Protein AF-A0A162HSP7-F1 (afdb_monomer)

Secondary structure (DSSP, 8-state):
--------------------------------------TTHHHHHHHHHHHHHHHHHHHHHHSSSSSSS--------PPPP-----------------------TTHHHHHHHHHHHHHHHHHHHHHHHHHHS-------SSSHHHHHHHHHHHHHHHHHHHHHHHHHHHHTT----HHHHHTB-TTT--B--BTTTEEEEEEE-SGGG--GGGEEEEEEETTT--EEEEESS-PPPPPHHHHHHHHHHHHHHHHHHGGGS---

Mean predicted aligned error: 20.14 Å

Organism: Metarhizium rileyi (strain RCEF 4871) (NCBI:txid1649241)

pLDDT: mean 71.44, std 21.67, range [34.31, 98.25]

Foldseek 3Di:
DDDDDDDDDDDDDDDDDDDDDDDDDDDDDDDDDDDDDDPPPVVVVVVVVVVVVVVVVVVVVVVVVPPPPDDDDDDDDDDDDDDDDDDDDDDDPDPPPPPPPPPPPPPVLVVLLVVLLVLLVVLLVVLVCLVPPDPPDPDDDPVVVVSVVVSVVSQVSSQVSQVVSVVSCVVVVNDDDPVVVVQADPPSRGGQDDPRQKDWDWDQPPDVSPDVQRTWIWIAGPVPRDIDIDRDNNDPDDDPVVVVVVVVVVVVVVVVVVPPPPDD

Solvent-accessible surface area (backbone atoms only — not comparable to full-atom values): 17277 Å² total; per-residue (Å²): 134,90,77,91,84,83,85,91,82,81,87,84,83,82,79,89,84,80,88,88,87,82,90,82,79,86,84,83,80,94,81,84,80,89,78,90,82,71,83,70,59,60,60,56,53,52,53,53,54,52,57,51,53,59,60,55,56,60,56,56,64,68,63,66,76,72,75,84,80,87,90,80,86,88,79,84,82,89,84,80,91,79,90,83,83,88,88,85,90,83,92,72,94,66,84,73,75,72,74,68,74,82,71,65,83,63,54,70,58,52,51,50,36,51,50,26,49,51,51,20,50,51,33,46,51,54,38,49,52,69,69,70,56,79,88,86,69,99,71,76,91,67,59,64,64,54,52,53,51,50,39,52,48,33,49,52,52,20,21,48,30,36,47,49,27,50,51,53,30,58,76,68,69,53,83,75,53,69,71,62,53,70,37,39,44,91,84,75,31,38,65,49,41,77,83,74,41,18,49,76,46,79,45,50,89,45,85,86,53,74,50,73,57,52,31,26,38,35,40,32,31,74,85,77,69,53,72,45,77,41,72,70,60,48,78,77,80,68,57,70,76,61,50,52,53,54,52,53,52,56,51,52,54,60,57,55,63,68,70,75,74,84,85,131

Nearest PDB structures (foldseek):
  6k0b-assembly1_G  TM=7.281E-01  e=3.732E-06  Methanocaldococcus jannaschii DSM 2661
  1x0t-assembly1_A  TM=6.580E-01  e=6.905E-06  Pyrococcus horikoshii OT3
  2zae-assembly2_D  TM=6.546E-01  e=5.742E-06  Pyrococcus horikoshii
  7udc-assembly1_B  TM=3.780E-01  e=1.724E+00  Rattus norvegicus
  8xqx-assembly1_P  TM=2.757E-01  e=8.762E-01  Chlamydomonas reinhardtii

Radius of gyration: 35.12 Å; Cα contacts (8 Å, |Δi|>4): 153; chains: 1; bounding box: 103×98×67 Å

Structure (mmCIF, N/CA/C/O backbone):
data_AF-A0A162HSP7-F1
#
_entry.id   AF-A0A162HSP7-F1
#
loop_
_atom_site.group_PDB
_atom_site.id
_atom_site.type_symbol
_atom_site.label_atom_id
_atom_site.label_alt_id
_atom_site.label_comp_id
_atom_site.label_asym_id
_atom_site.label_entity_id
_atom_site.label_seq_id
_atom_site.pdbx_PDB_ins_code
_atom_site.Cartn_x
_atom_site.Cartn_y
_atom_site.Cartn_z
_atom_site.occupancy
_atom_site.B_iso_or_equiv
_atom_site.auth_seq_id
_atom_site.auth_comp_id
_atom_site.auth_asym_id
_atom_site.auth_atom_id
_atom_site.pdbx_PDB_model_num
ATOM 1 N N . MET A 1 1 ? -20.911 -57.451 -24.557 1.00 41.03 1 MET A N 1
ATOM 2 C CA . MET A 1 1 ? -21.369 -57.830 -23.205 1.00 41.03 1 MET A CA 1
ATOM 3 C C . MET A 1 1 ? -21.728 -56.559 -22.451 1.00 41.03 1 MET A C 1
ATOM 5 O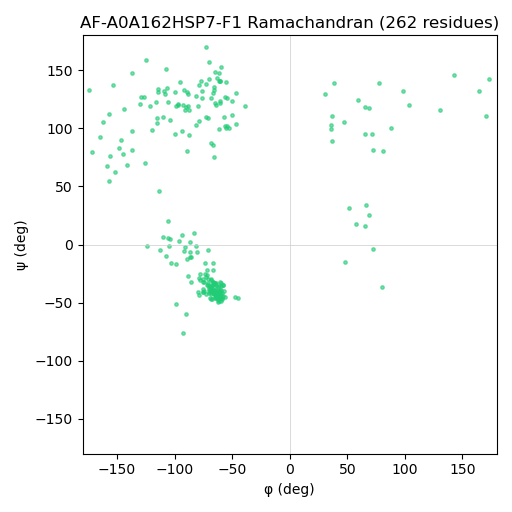 O . MET A 1 1 ? -20.839 -55.753 -22.248 1.00 41.03 1 MET A O 1
ATOM 9 N N . SER A 1 2 ? -23.030 -56.396 -22.177 1.00 39.03 2 SER A N 1
ATOM 10 C CA . SER A 1 2 ? -23.741 -55.526 -21.212 1.00 39.03 2 SER A CA 1
ATOM 11 C C . SER A 1 2 ? -23.280 -54.084 -20.929 1.00 39.03 2 SER A C 1
ATOM 13 O O . SER A 1 2 ? -22.115 -53.860 -20.665 1.00 39.03 2 SER A O 1
ATOM 15 N N . LYS A 1 3 ? -24.117 -53.047 -20.782 1.00 40.28 3 LYS A N 1
ATOM 16 C CA . LYS A 1 3 ? -25.569 -52.779 -20.888 1.00 40.28 3 LYS A CA 1
ATOM 17 C C . LYS A 1 3 ? -25.712 -51.241 -20.702 1.00 40.28 3 LYS A C 1
ATOM 19 O O . LYS A 1 3 ? -25.095 -50.689 -19.805 1.00 40.28 3 LYS A O 1
ATOM 24 N N . GLN A 1 4 ? -26.484 -50.577 -21.568 1.00 47.34 4 GLN A N 1
ATOM 25 C CA . GLN A 1 4 ? -27.581 -49.625 -21.265 1.00 47.34 4 GLN A CA 1
ATOM 26 C C . GLN A 1 4 ? -27.553 -48.756 -19.980 1.00 47.34 4 GLN A C 1
ATOM 28 O O . GLN A 1 4 ? -27.547 -49.305 -18.888 1.00 47.34 4 GLN A O 1
ATOM 33 N N . CYS A 1 5 ? -27.757 -47.431 -20.123 1.00 46.25 5 CYS A N 1
ATOM 34 C CA . CYS A 1 5 ? -28.888 -46.632 -19.566 1.00 46.25 5 CYS A CA 1
ATOM 35 C C . CYS A 1 5 ? -28.606 -45.121 -19.754 1.00 46.25 5 CYS A C 1
ATOM 37 O O . CYS A 1 5 ? -27.587 -44.626 -19.298 1.00 46.25 5 CYS A O 1
ATOM 39 N N . ARG A 1 6 ? -29.321 -44.386 -20.620 1.00 44.75 6 ARG A N 1
ATOM 40 C CA . ARG A 1 6 ? -30.642 -43.738 -20.428 1.00 44.75 6 ARG A CA 1
ATOM 41 C C . ARG A 1 6 ? -30.670 -42.609 -19.380 1.00 44.75 6 ARG A C 1
ATOM 43 O O . ARG A 1 6 ? -30.564 -42.870 -18.198 1.00 44.75 6 ARG A O 1
ATOM 50 N N . GLN A 1 7 ? -31.008 -41.416 -19.893 1.00 42.16 7 GLN A N 1
ATOM 51 C CA . GLN A 1 7 ? -32.047 -40.490 -19.396 1.00 42.16 7 GLN A CA 1
ATOM 52 C C . GLN A 1 7 ? -31.796 -39.784 -18.041 1.00 42.16 7 GLN A C 1
ATOM 54 O O . GLN A 1 7 ? -31.587 -40.413 -17.025 1.00 42.16 7 GLN A O 1
ATOM 59 N N . ARG A 1 8 ? -31.709 -38.446 -18.003 1.00 42.56 8 ARG A N 1
ATOM 60 C CA . ARG A 1 8 ? -32.817 -37.458 -18.032 1.00 42.56 8 ARG A CA 1
ATOM 61 C C . ARG A 1 8 ? -33.344 -37.162 -16.621 1.00 42.56 8 ARG A C 1
ATOM 63 O O . ARG A 1 8 ? -34.226 -37.853 -16.139 1.00 42.56 8 ARG A O 1
ATOM 70 N N . GLU A 1 9 ? -32.910 -36.041 -16.058 1.00 46.31 9 GLU A N 1
ATOM 71 C CA . GLU A 1 9 ? -33.506 -35.427 -14.863 1.00 46.31 9 GLU A CA 1
ATOM 72 C C . GLU A 1 9 ? -33.317 -33.905 -15.021 1.00 46.31 9 GLU A C 1
ATOM 74 O O . GLU A 1 9 ? -32.222 -33.384 -14.866 1.00 46.31 9 GLU A O 1
ATOM 79 N N . ARG A 1 10 ? -34.181 -33.177 -15.745 1.00 42.59 10 ARG A N 1
ATOM 80 C CA . ARG A 1 10 ? -35.496 -32.635 -15.347 1.00 42.59 10 ARG A CA 1
ATOM 81 C C . ARG A 1 10 ? -35.572 -32.165 -13.887 1.00 42.59 10 ARG A C 1
ATOM 83 O O . ARG A 1 10 ? -35.856 -32.944 -12.996 1.00 42.59 10 ARG A O 1
ATOM 90 N N . LEU A 1 11 ? -35.439 -30.843 -13.744 1.00 47.53 11 LEU A N 1
ATOM 91 C CA . LEU A 1 11 ? -36.326 -29.948 -12.987 1.00 47.53 11 LEU A CA 1
ATOM 92 C C . LEU A 1 11 ? -36.735 -30.394 -11.573 1.00 47.53 11 LEU A C 1
ATOM 94 O O . LEU A 1 11 ? -37.707 -31.126 -11.412 1.00 47.53 11 LEU A O 1
ATOM 98 N N . ARG A 1 12 ? -36.145 -29.753 -10.558 1.00 42.47 12 ARG A N 1
ATOM 99 C CA . ARG A 1 12 ? -36.858 -29.391 -9.323 1.00 42.47 12 ARG A CA 1
ATOM 100 C C . ARG A 1 12 ? -36.486 -27.970 -8.894 1.00 42.47 12 ARG A C 1
ATOM 102 O O . ARG A 1 12 ? -35.457 -27.740 -8.273 1.00 42.47 12 ARG A O 1
ATOM 109 N N . LYS A 1 13 ? -37.352 -27.021 -9.260 1.00 48.75 13 LYS A N 1
ATOM 110 C CA . LYS A 1 13 ? -37.614 -25.815 -8.465 1.00 48.75 13 LYS A CA 1
ATOM 111 C C . LYS A 1 13 ? -38.557 -26.221 -7.322 1.00 48.75 13 LYS A C 1
ATOM 113 O O . LYS A 1 13 ? -39.530 -26.913 -7.618 1.00 48.75 13 LYS A O 1
ATOM 118 N N . PRO A 1 14 ? -38.351 -25.758 -6.085 1.00 48.44 14 PRO A N 1
ATOM 119 C CA . PRO A 1 14 ? -39.443 -25.491 -5.151 1.00 48.44 14 PRO A CA 1
ATOM 120 C C . PRO A 1 14 ? -39.787 -23.984 -5.189 1.00 48.44 14 PRO A C 1
ATOM 122 O O . PRO A 1 14 ? -38.889 -23.147 -5.220 1.00 48.44 14 PRO A O 1
ATOM 125 N N . ALA A 1 15 ? -41.041 -23.653 -5.526 1.00 43.72 15 ALA A N 1
ATOM 126 C CA . ALA A 1 15 ? -42.075 -23.134 -4.607 1.00 43.72 15 ALA A CA 1
ATOM 127 C C . ALA A 1 15 ? -41.699 -21.742 -4.050 1.00 43.72 15 ALA A C 1
ATOM 129 O O . ALA A 1 15 ? -40.817 -21.630 -3.212 1.00 43.72 15 ALA A O 1
ATOM 130 N N . GLN A 1 16 ? -42.152 -20.618 -4.623 1.00 44.84 16 GLN A N 1
ATOM 131 C CA . GLN A 1 16 ? -43.505 -20.048 -4.479 1.00 44.84 16 GLN A CA 1
ATOM 132 C C . GLN A 1 16 ? -44.083 -20.240 -3.070 1.00 44.84 16 GLN A C 1
ATOM 134 O O . GLN A 1 16 ? -44.775 -21.216 -2.827 1.00 44.84 16 GLN A O 1
ATOM 139 N N . ASN A 1 17 ? -43.809 -19.268 -2.195 1.00 43.34 17 ASN A N 1
ATOM 140 C CA . ASN A 1 17 ? -44.704 -18.878 -1.111 1.00 43.34 17 ASN A CA 1
ATOM 141 C C . ASN A 1 17 ? -45.132 -17.438 -1.410 1.00 43.34 17 ASN A C 1
ATOM 143 O O . ASN A 1 17 ? -44.308 -16.521 -1.380 1.00 43.34 17 ASN A O 1
ATOM 147 N N . ALA A 1 18 ? -46.395 -17.293 -1.788 1.00 45.44 18 ALA A N 1
ATOM 148 C CA . ALA A 1 18 ? -47.137 -16.047 -1.775 1.00 45.44 18 ALA A CA 1
ATOM 149 C C . ALA A 1 18 ? -48.147 -16.134 -0.621 1.00 45.44 18 ALA A C 1
ATOM 151 O O . ALA A 1 18 ? -48.600 -17.230 -0.298 1.00 45.44 18 ALA A O 1
ATOM 152 N N . ASP A 1 19 ? -48.468 -14.963 -0.079 1.00 41.41 19 ASP A N 1
ATOM 153 C CA . ASP A 1 19 ? -49.646 -14.643 0.730 1.00 41.41 19 ASP A CA 1
ATOM 154 C C . ASP A 1 19 ? -49.720 -15.208 2.151 1.00 41.41 19 ASP A C 1
ATOM 156 O O . ASP A 1 19 ? -50.266 -16.278 2.361 1.00 41.41 19 ASP A O 1
ATOM 160 N N . GLU A 1 20 ? -49.290 -14.399 3.126 1.00 45.28 20 GLU A N 1
ATOM 161 C CA . GLU A 1 20 ? -50.176 -13.928 4.204 1.00 45.28 20 GLU A CA 1
ATOM 162 C C . GLU A 1 20 ? -49.782 -12.482 4.550 1.00 45.28 20 GLU A C 1
ATOM 164 O O . GLU A 1 20 ? -48.648 -12.192 4.936 1.00 45.28 20 GLU A O 1
ATOM 169 N N . GLY A 1 21 ? -50.704 -11.549 4.325 1.00 42.41 21 GLY A N 1
ATOM 170 C CA . GLY A 1 21 ? -50.607 -10.186 4.820 1.00 42.41 21 GLY A CA 1
ATOM 171 C C . GLY A 1 21 ? -51.373 -10.057 6.127 1.00 42.41 21 GLY A C 1
ATOM 172 O O . GLY A 1 21 ? -52.472 -10.577 6.220 1.00 42.41 21 GLY A O 1
ATOM 173 N N . GLU A 1 22 ? -50.823 -9.313 7.083 1.00 45.38 22 GLU A N 1
ATOM 174 C CA . GLU A 1 22 ? -51.553 -8.608 8.143 1.00 45.38 22 GLU A CA 1
ATOM 175 C C . GLU A 1 22 ? -50.594 -7.544 8.717 1.00 45.38 22 GLU A C 1
ATOM 177 O O . GLU A 1 22 ? -49.510 -7.836 9.208 1.00 45.38 22 GLU A O 1
ATOM 182 N N . LYS A 1 23 ? -50.810 -6.270 8.376 1.00 41.44 23 LYS A N 1
ATOM 183 C CA . LYS A 1 23 ? -51.554 -5.310 9.205 1.00 41.44 23 LYS A CA 1
ATOM 184 C C . LYS A 1 23 ? -50.759 -4.871 10.444 1.00 41.44 23 LYS A C 1
ATOM 186 O O . LYS A 1 23 ? -51.039 -5.299 11.554 1.00 41.44 23 LYS A O 1
ATOM 191 N N . TRP A 1 24 ? -49.849 -3.916 10.248 1.00 44.94 24 TRP A N 1
ATOM 192 C CA . TRP A 1 24 ? -49.475 -2.973 11.303 1.00 44.94 24 TRP A CA 1
ATOM 193 C C . TRP A 1 24 ? -49.884 -1.568 10.874 1.00 44.94 24 TRP A C 1
ATOM 195 O O . TRP A 1 24 ? -49.321 -0.962 9.964 1.00 44.94 24 TRP A O 1
ATOM 205 N N . LEU A 1 25 ? -50.972 -1.139 11.509 1.00 44.16 25 LEU A N 1
ATOM 206 C CA . LEU A 1 25 ? -51.465 0.222 11.571 1.00 44.16 25 LEU A CA 1
ATOM 207 C C . LEU A 1 25 ? -50.409 1.117 12.235 1.00 44.16 25 LEU A C 1
ATOM 209 O O . LEU A 1 25 ? -49.797 0.706 13.213 1.00 44.16 25 LEU A O 1
ATOM 213 N N . ALA A 1 26 ? -50.283 2.322 11.681 1.00 46.72 26 ALA A N 1
ATOM 214 C CA . ALA A 1 26 ? -50.117 3.604 12.362 1.00 46.72 26 ALA A CA 1
ATOM 215 C C . ALA A 1 26 ? -49.259 3.644 13.639 1.00 46.72 26 ALA A C 1
ATOM 217 O O . ALA A 1 26 ? -49.700 3.214 14.693 1.00 46.72 26 ALA A O 1
ATOM 218 N N . ASP A 1 27 ? -48.094 4.286 13.526 1.00 43.47 27 ASP A N 1
ATOM 219 C CA . ASP A 1 27 ? -47.692 5.388 14.410 1.00 43.47 27 ASP A CA 1
ATOM 220 C C . ASP A 1 27 ? -46.509 6.126 13.758 1.00 43.47 27 ASP A C 1
ATOM 222 O O . ASP A 1 27 ? -45.343 5.749 13.884 1.00 43.47 27 ASP A O 1
ATOM 226 N N . GLU A 1 28 ? -46.826 7.171 12.987 1.00 52.44 28 GLU A N 1
ATOM 227 C CA . GLU A 1 28 ? -45.834 8.143 12.522 1.00 52.44 28 GLU A CA 1
ATOM 228 C C . GLU A 1 28 ? -45.463 9.100 13.672 1.00 52.44 28 GLU A C 1
ATOM 230 O O . GLU A 1 28 ? -46.353 9.733 14.247 1.00 52.44 28 GLU A O 1
ATOM 235 N N . PRO A 1 29 ? -44.172 9.271 14.013 1.00 60.19 29 PRO A N 1
ATOM 236 C CA . PRO A 1 29 ? -43.756 10.256 15.005 1.00 60.19 29 PRO A CA 1
ATOM 237 C C . PRO A 1 29 ? -43.774 11.692 14.429 1.00 60.19 29 PRO A C 1
ATOM 239 O O . PRO A 1 29 ? -43.183 11.945 13.376 1.00 60.19 29 PRO A O 1
ATOM 242 N N . PRO A 1 30 ? -44.373 12.674 15.133 1.00 60.81 30 PRO A N 1
ATOM 243 C CA . PRO A 1 30 ? -44.525 14.038 14.643 1.00 60.81 30 PRO A CA 1
ATOM 244 C C . PRO A 1 30 ? -43.297 14.887 14.990 1.00 60.81 30 PRO A C 1
ATOM 246 O O . PRO A 1 30 ? -43.221 15.479 16.063 1.00 60.81 30 PRO A O 1
ATOM 249 N N . TRP A 1 31 ? -42.331 14.985 14.076 1.00 59.84 31 TRP A N 1
ATOM 250 C CA . TRP A 1 31 ? -41.351 16.083 14.087 1.00 59.84 31 TRP A CA 1
ATOM 251 C C . TRP A 1 31 ? -40.701 16.282 12.713 1.00 59.84 31 TRP A C 1
ATOM 253 O O . TRP A 1 31 ? -39.505 16.103 12.524 1.00 59.84 31 TRP A O 1
ATOM 263 N N . MET A 1 32 ? -41.472 16.729 11.725 1.00 42.75 32 MET A N 1
ATOM 264 C CA . MET A 1 32 ? -40.879 17.322 10.524 1.00 42.75 32 MET A CA 1
ATOM 265 C C . MET A 1 32 ? -41.656 18.575 10.123 1.00 42.75 32 MET A C 1
ATOM 267 O O . MET A 1 32 ? -42.535 18.563 9.272 1.00 42.75 32 MET A O 1
ATOM 271 N N . GLN A 1 33 ? -41.332 19.675 10.802 1.00 55.19 33 GLN A N 1
ATOM 272 C CA . GLN A 1 33 ? -41.688 21.033 10.394 1.00 55.19 33 GLN A CA 1
ATOM 273 C C . GLN A 1 33 ? -40.569 21.563 9.476 1.00 55.19 33 GLN A C 1
ATOM 275 O O . GLN A 1 33 ? -39.423 21.653 9.929 1.00 55.19 33 GLN A O 1
ATOM 280 N N . PRO A 1 34 ? -40.836 21.924 8.207 1.00 51.53 34 PRO A N 1
ATOM 281 C CA . PRO A 1 34 ? -39.870 22.636 7.377 1.00 51.53 34 PRO A CA 1
ATOM 282 C C . PRO A 1 34 ? -39.844 24.127 7.752 1.00 51.53 34 PRO A C 1
ATOM 284 O O . PRO A 1 34 ? -40.755 24.886 7.434 1.00 51.53 34 PRO A O 1
ATOM 287 N N . GLY A 1 35 ? -38.777 24.552 8.432 1.00 50.53 35 GLY A N 1
ATOM 288 C CA . GLY A 1 35 ? -38.492 25.963 8.705 1.00 50.53 35 GLY A CA 1
ATOM 289 C C . GLY A 1 35 ? -37.919 26.700 7.475 1.00 50.53 35 GLY A C 1
ATOM 290 O O . GLY A 1 35 ? -37.084 26.133 6.764 1.00 50.53 35 GLY A O 1
ATOM 291 N N . PRO A 1 36 ? -38.307 27.964 7.210 1.00 54.41 36 PRO A N 1
ATOM 292 C CA . PRO A 1 36 ? -37.880 28.717 6.031 1.00 54.41 36 PRO A CA 1
ATOM 293 C C . PRO A 1 36 ? -36.644 29.589 6.305 1.00 54.41 36 PRO A C 1
ATOM 295 O O . PRO A 1 36 ? -36.793 30.712 6.764 1.00 54.41 36 PRO A O 1
ATOM 298 N N . CYS A 1 37 ? -35.427 29.143 5.963 1.00 50.38 37 CYS A N 1
ATOM 299 C CA . CYS A 1 37 ? -34.224 29.999 6.026 1.00 50.38 37 CYS A CA 1
ATOM 300 C C . CYS A 1 37 ? -33.128 29.593 5.007 1.00 50.38 37 CYS A C 1
ATOM 302 O O . CYS A 1 37 ? -32.031 29.218 5.411 1.00 50.38 37 CYS A O 1
ATOM 304 N N . ILE A 1 38 ? -33.368 29.651 3.687 1.00 53.25 38 ILE A N 1
ATOM 305 C CA . ILE A 1 38 ? -32.309 29.370 2.672 1.00 53.25 38 ILE A CA 1
ATOM 306 C C . ILE A 1 38 ? -31.894 30.614 1.855 1.00 53.25 38 ILE A C 1
ATOM 308 O O . ILE A 1 38 ? -30.900 30.590 1.132 1.00 53.25 38 ILE A O 1
ATOM 312 N N . HIS A 1 39 ? -32.540 31.770 2.022 1.00 52.44 39 HIS A N 1
ATOM 313 C CA . HIS A 1 39 ? -32.312 32.889 1.096 1.00 52.44 39 HIS A CA 1
ATOM 314 C C . HIS A 1 39 ? -31.050 33.749 1.340 1.00 52.44 39 HIS A C 1
ATOM 316 O O . HIS A 1 39 ? -30.716 34.572 0.492 1.00 52.44 39 HIS A O 1
ATOM 322 N N . ASN A 1 40 ? -30.297 33.539 2.431 1.00 55.12 40 ASN A N 1
ATOM 323 C CA . ASN A 1 40 ? -29.138 34.386 2.779 1.00 55.12 40 ASN A CA 1
ATOM 324 C C . ASN A 1 40 ? -27.754 33.738 2.580 1.00 55.12 40 ASN A C 1
ATOM 326 O O . ASN A 1 40 ? -26.744 34.436 2.628 1.00 55.12 40 ASN A O 1
ATOM 330 N N . HIS A 1 41 ? -27.666 32.431 2.313 1.00 54.09 41 HIS A N 1
ATOM 331 C CA . HIS A 1 41 ? -26.364 31.764 2.130 1.00 54.09 41 HIS A CA 1
ATOM 332 C C . HIS A 1 41 ? -25.854 31.802 0.681 1.00 54.09 41 HIS A C 1
ATOM 334 O O . HIS A 1 41 ? -24.644 31.810 0.446 1.00 54.09 41 HIS A O 1
ATOM 340 N N . VAL A 1 42 ? -26.758 31.875 -0.301 1.00 57.25 42 VAL A N 1
ATOM 341 C CA . VAL A 1 42 ? -26.394 31.869 -1.728 1.00 57.25 42 VAL A CA 1
ATOM 342 C C . VAL A 1 42 ? -25.721 33.186 -2.138 1.00 57.25 42 VAL A C 1
ATOM 344 O O . VAL A 1 42 ? -24.761 33.177 -2.906 1.00 57.25 42 VAL A O 1
ATOM 347 N N . THR A 1 43 ? -26.137 34.317 -1.564 1.00 60.56 43 THR A N 1
ATOM 348 C CA . THR A 1 43 ? -25.519 35.630 -1.818 1.00 60.56 43 THR A CA 1
ATOM 349 C C . THR A 1 43 ? -24.101 35.725 -1.248 1.00 60.56 43 THR A C 1
ATOM 351 O O . THR A 1 43 ? -23.219 36.276 -1.907 1.00 60.56 43 THR A O 1
ATOM 354 N N . PHE A 1 44 ? -23.833 35.115 -0.088 1.00 59.84 44 PHE A N 1
ATOM 355 C CA . PHE A 1 44 ? -22.498 35.109 0.524 1.00 59.84 44 PHE A CA 1
ATOM 356 C C . PHE A 1 44 ? -21.494 34.236 -0.254 1.00 59.84 44 PHE A C 1
ATOM 358 O O . PHE A 1 44 ? -20.328 34.606 -0.429 1.00 59.84 44 PHE A O 1
ATOM 365 N N . ILE A 1 45 ? -21.951 33.103 -0.798 1.00 68.25 45 ILE A N 1
ATOM 366 C CA . ILE A 1 45 ? -21.126 32.230 -1.650 1.00 68.25 45 ILE A CA 1
ATOM 367 C C . ILE A 1 45 ? -20.851 32.899 -3.008 1.00 68.25 45 ILE A C 1
ATOM 369 O O . ILE A 1 45 ? -19.722 32.873 -3.497 1.00 68.25 45 ILE A O 1
ATOM 373 N N . LEU A 1 46 ? -21.836 33.577 -3.605 1.00 67.75 46 LEU A N 1
ATOM 374 C CA . LEU A 1 46 ? -21.630 34.284 -4.875 1.00 67.75 46 LEU A CA 1
ATOM 375 C C . LEU A 1 46 ? -20.695 35.499 -4.737 1.00 67.75 46 LEU A C 1
ATOM 377 O O . LEU A 1 46 ? -19.873 35.729 -5.629 1.00 67.75 46 LEU A O 1
ATOM 381 N N . LEU A 1 47 ? -20.743 36.242 -3.621 1.00 66.75 47 LEU A N 1
ATOM 382 C CA . LEU A 1 47 ? -19.811 37.355 -3.383 1.00 66.75 47 LEU A CA 1
ATOM 383 C C . LEU A 1 47 ? -18.365 36.878 -3.181 1.00 66.75 47 LEU A C 1
ATOM 385 O O . LEU A 1 47 ? -17.432 37.494 -3.702 1.00 66.75 47 LEU A O 1
ATOM 389 N N . THR A 1 48 ? -18.165 35.767 -2.468 1.00 67.62 48 THR A N 1
ATOM 390 C CA . THR A 1 48 ? -16.823 35.216 -2.208 1.00 67.62 48 THR A CA 1
ATOM 391 C C . THR A 1 48 ? -16.184 34.622 -3.464 1.00 67.62 48 THR A C 1
ATOM 393 O O . THR A 1 48 ? -15.001 34.864 -3.716 1.00 67.62 48 THR A O 1
ATOM 396 N N . VAL A 1 49 ? -16.955 33.944 -4.323 1.00 73.56 49 VAL A N 1
ATOM 397 C CA . VAL A 1 49 ? -16.457 33.450 -5.622 1.00 73.56 49 VAL A CA 1
ATOM 398 C C . VAL A 1 49 ? -16.098 34.611 -6.559 1.00 73.56 49 VAL A C 1
ATOM 400 O O . VAL A 1 49 ? -15.049 34.577 -7.209 1.00 73.56 49 VAL A O 1
ATOM 403 N N . ARG A 1 50 ? -16.900 35.685 -6.583 1.00 72.56 50 ARG A N 1
ATOM 404 C CA . ARG A 1 50 ? -16.633 36.867 -7.420 1.00 72.56 50 ARG A CA 1
ATOM 405 C C . ARG A 1 50 ? -15.384 37.631 -6.956 1.00 72.56 50 ARG A C 1
ATOM 407 O O . ARG A 1 50 ? -14.565 38.005 -7.791 1.00 72.56 50 ARG A O 1
ATOM 414 N N . ALA A 1 51 ? -15.169 37.776 -5.645 1.00 67.06 51 ALA A N 1
ATOM 415 C CA . ALA A 1 51 ? -13.946 38.374 -5.097 1.00 67.06 51 ALA A CA 1
ATOM 416 C C . ALA A 1 51 ? -12.685 37.525 -5.371 1.00 67.06 51 ALA A C 1
ATOM 418 O O . ALA A 1 51 ? -11.604 38.071 -5.607 1.00 67.06 51 ALA A O 1
ATOM 419 N N . CYS A 1 52 ? -12.813 36.193 -5.387 1.00 64.69 52 CYS A N 1
ATOM 420 C CA . CYS A 1 52 ? -11.703 35.288 -5.693 1.00 64.69 52 CYS A CA 1
ATOM 421 C C . CYS A 1 52 ? -11.293 35.361 -7.177 1.00 64.69 52 CYS A C 1
ATOM 423 O O . CYS A 1 52 ? -10.104 35.467 -7.485 1.00 64.69 52 CYS A O 1
ATOM 425 N N . LEU A 1 53 ? -12.268 35.416 -8.095 1.00 66.81 53 LEU A N 1
ATOM 426 C CA . LEU A 1 53 ? -12.009 35.517 -9.537 1.00 66.81 53 LEU A CA 1
ATOM 427 C C . LEU A 1 53 ? -11.319 36.836 -9.928 1.00 66.81 53 LEU A C 1
ATOM 429 O O . LEU A 1 53 ? -10.375 36.815 -10.726 1.00 66.81 53 LEU A O 1
ATOM 433 N N . LEU A 1 54 ? -11.695 37.969 -9.316 1.00 63.34 54 LEU A N 1
ATOM 434 C CA . LEU A 1 54 ? -11.021 39.249 -9.581 1.00 63.34 54 LEU A CA 1
ATOM 435 C C . LEU A 1 54 ? -9.562 39.273 -9.082 1.00 63.34 54 LEU A C 1
ATOM 437 O O . LEU A 1 54 ? -8.712 39.878 -9.736 1.00 63.34 54 LEU A O 1
ATOM 441 N N . ARG A 1 55 ? -9.228 38.569 -7.989 1.00 58.38 55 ARG A N 1
ATOM 442 C CA . ARG A 1 55 ? -7.835 38.450 -7.505 1.00 58.38 55 ARG A CA 1
ATOM 443 C C . ARG A 1 55 ? -6.958 37.542 -8.374 1.00 58.38 55 ARG A C 1
ATOM 445 O O . ARG A 1 55 ? -5.753 37.763 -8.451 1.00 58.38 55 ARG A O 1
ATOM 452 N N . THR A 1 56 ? -7.528 36.548 -9.056 1.00 58.41 56 THR A N 1
ATOM 453 C CA . THR A 1 56 ? -6.754 35.673 -9.961 1.00 58.41 56 THR A CA 1
ATOM 454 C C . THR A 1 56 ? -6.431 36.313 -11.316 1.00 58.41 56 THR A C 1
ATOM 456 O O . THR A 1 56 ? -5.417 35.981 -11.937 1.00 58.41 56 THR A O 1
ATOM 459 N N . MET A 1 57 ? -7.243 37.275 -11.766 1.00 56.66 57 MET A N 1
ATOM 460 C CA . MET A 1 57 ? -7.022 37.964 -13.043 1.00 56.66 57 MET A CA 1
ATOM 461 C C . MET A 1 57 ? -5.871 38.980 -12.979 1.00 56.66 57 MET A C 1
ATOM 463 O O . MET A 1 57 ? -5.136 39.115 -13.955 1.00 56.66 57 MET A O 1
ATOM 467 N N . THR A 1 58 ? -5.627 39.625 -11.833 1.00 55.28 58 THR A N 1
ATOM 468 C CA . THR A 1 58 ? -4.520 40.592 -11.689 1.00 55.28 58 THR A CA 1
ATOM 469 C C . THR A 1 58 ? -3.144 39.921 -11.600 1.00 55.28 58 THR A C 1
ATOM 471 O O . THR A 1 58 ? -2.173 40.440 -12.146 1.00 55.28 58 THR A O 1
ATOM 474 N N . LEU A 1 59 ? -3.051 38.720 -11.018 1.00 52.50 59 LEU A N 1
ATOM 475 C CA . LEU A 1 59 ? -1.800 37.945 -10.970 1.00 52.50 59 LEU A CA 1
ATOM 476 C C . LEU A 1 59 ? -1.396 37.359 -12.335 1.00 52.50 59 LEU A C 1
ATOM 478 O O . LEU A 1 59 ? -0.210 37.166 -12.600 1.00 52.50 59 LEU A O 1
ATOM 482 N N . SER A 1 60 ? -2.359 37.128 -13.230 1.00 54.41 60 SER A N 1
ATOM 483 C CA . SER A 1 60 ? -2.093 36.565 -14.562 1.00 54.41 60 SER A CA 1
ATOM 484 C C . SER A 1 60 ? -1.427 37.566 -15.519 1.00 54.41 60 SER A C 1
ATOM 486 O O . SER A 1 60 ? -0.707 37.158 -16.431 1.00 54.41 60 SER A O 1
ATOM 488 N N . VAL A 1 61 ? -1.615 38.874 -15.300 1.00 54.34 61 VAL A N 1
ATOM 489 C CA . VAL A 1 61 ? -1.003 39.933 -16.125 1.00 54.34 61 VAL A CA 1
ATOM 490 C C . VAL A 1 61 ? 0.473 40.154 -15.763 1.00 54.34 61 VAL A C 1
ATOM 492 O O . VAL A 1 61 ? 1.279 40.431 -16.647 1.00 54.34 61 VAL A O 1
ATOM 495 N N . VAL A 1 62 ? 0.868 39.937 -14.503 1.00 53.50 62 VAL A N 1
ATOM 496 C CA . VAL A 1 62 ? 2.258 40.144 -14.043 1.00 53.50 62 VAL A CA 1
ATOM 497 C C . VAL A 1 62 ? 3.195 38.989 -14.438 1.00 53.50 62 VAL A C 1
ATOM 499 O O . VAL A 1 62 ? 4.378 39.209 -14.674 1.00 53.50 62 VAL A O 1
ATOM 502 N N . LEU A 1 63 ? 2.693 37.757 -14.582 1.00 47.81 63 LEU A N 1
ATOM 503 C CA . LEU A 1 63 ? 3.528 36.594 -14.939 1.00 47.81 63 LEU A CA 1
ATOM 504 C C . LEU A 1 63 ? 3.734 36.387 -16.450 1.00 47.81 63 LEU A C 1
ATOM 506 O O . LEU A 1 63 ? 4.595 35.598 -16.840 1.00 47.81 63 LEU A O 1
ATOM 510 N N . ARG A 1 64 ? 2.999 37.096 -17.319 1.00 48.59 64 ARG A N 1
ATOM 511 C CA . ARG A 1 64 ? 3.127 36.948 -18.783 1.00 48.59 64 ARG A CA 1
ATOM 512 C C . ARG A 1 64 ? 4.232 37.796 -19.417 1.00 48.59 64 ARG A C 1
ATOM 514 O O . ARG A 1 64 ? 4.578 37.548 -20.566 1.00 48.59 64 ARG A O 1
ATOM 521 N N . THR A 1 65 ? 4.826 38.738 -18.686 1.00 44.22 65 THR A N 1
ATOM 522 C CA . THR A 1 65 ? 5.913 39.599 -19.190 1.00 44.22 65 THR A CA 1
ATOM 523 C C . THR A 1 65 ? 7.319 39.050 -18.924 1.00 44.22 65 THR A C 1
ATOM 525 O O . THR A 1 65 ? 8.283 39.597 -19.448 1.00 44.22 65 THR A O 1
ATOM 528 N N . SER A 1 66 ? 7.462 37.936 -18.191 1.00 46.59 66 SER A N 1
ATOM 529 C CA . SER A 1 66 ? 8.775 37.360 -17.829 1.00 46.59 66 SER A CA 1
ATOM 530 C C . SER A 1 66 ? 9.162 36.093 -18.621 1.00 46.59 66 SER A C 1
ATOM 532 O O . SER A 1 66 ? 10.244 35.538 -18.451 1.00 46.59 66 SER A O 1
ATOM 534 N N . TRP A 1 67 ? 8.302 35.618 -19.531 1.00 42.44 67 TRP A N 1
ATOM 535 C CA . TRP A 1 67 ? 8.495 34.353 -20.269 1.00 42.44 67 TRP A CA 1
ATOM 536 C C . TRP A 1 67 ? 8.905 34.500 -21.740 1.00 42.44 67 TRP A C 1
ATOM 538 O O . TRP A 1 67 ? 8.819 33.548 -22.510 1.00 42.44 67 TRP A O 1
ATOM 548 N N . SER A 1 68 ? 9.443 35.661 -22.115 1.00 45.81 68 SER A N 1
ATOM 549 C CA . SER A 1 68 ? 10.032 35.901 -23.439 1.00 45.81 68 SER A CA 1
ATOM 550 C C . SER A 1 68 ? 11.542 36.134 -23.358 1.00 45.81 68 SER A C 1
ATOM 552 O O . SER A 1 68 ? 12.043 37.078 -23.952 1.00 45.81 68 SER A O 1
ATOM 554 N N . PHE A 1 69 ? 12.296 35.320 -22.604 1.00 45.41 69 PHE A N 1
ATOM 555 C CA . PHE A 1 69 ? 13.766 35.424 -22.602 1.00 45.41 69 PHE A CA 1
ATOM 556 C C . PHE A 1 69 ? 14.494 34.140 -22.156 1.00 45.41 69 PHE A C 1
ATOM 558 O O . PHE A 1 69 ? 15.302 34.157 -21.236 1.00 45.41 69 PHE A O 1
ATOM 565 N N . SER A 1 70 ? 14.221 32.990 -22.784 1.00 43.22 70 SER A N 1
ATOM 566 C CA . SER A 1 70 ? 15.174 31.856 -22.821 1.00 43.22 70 SER A CA 1
ATOM 567 C C . SER A 1 70 ? 14.688 30.762 -23.764 1.00 43.22 70 SER A C 1
ATOM 569 O O . SER A 1 70 ? 14.117 29.749 -23.374 1.00 43.22 70 SER A O 1
ATOM 571 N N . SER A 1 71 ? 14.895 30.973 -25.058 1.00 44.69 71 SER A N 1
ATOM 572 C CA . SER A 1 71 ? 14.750 29.929 -26.075 1.00 44.69 71 SER A CA 1
ATOM 573 C C . SER A 1 71 ? 15.853 30.107 -27.110 1.00 44.69 71 SER A C 1
ATOM 575 O O . SER A 1 71 ? 15.618 30.517 -28.242 1.00 44.69 71 SER A O 1
ATOM 577 N N . ARG A 1 72 ? 17.097 29.856 -26.693 1.00 47.16 72 ARG A N 1
ATOM 578 C CA . ARG A 1 72 ? 18.251 29.681 -27.583 1.00 47.16 72 ARG A CA 1
ATOM 579 C C . ARG A 1 72 ? 19.285 28.809 -26.878 1.00 47.16 72 ARG A C 1
ATOM 581 O O . ARG A 1 72 ? 19.560 29.020 -25.708 1.00 47.16 72 ARG A O 1
ATOM 588 N N . LEU A 1 73 ? 19.847 27.872 -27.643 1.00 47.53 73 LEU A N 1
ATOM 589 C CA . LEU A 1 73 ? 20.840 26.850 -27.283 1.00 47.53 73 LEU A CA 1
ATOM 590 C C . LEU A 1 73 ? 20.311 25.583 -26.599 1.00 47.53 73 LEU A C 1
ATOM 592 O O . LEU A 1 73 ? 20.524 25.358 -25.418 1.00 47.53 73 LEU A O 1
ATOM 596 N N . PHE A 1 74 ? 19.789 24.656 -27.406 1.00 37.88 74 PHE A N 1
ATOM 597 C CA . PHE A 1 74 ? 20.165 23.246 -27.242 1.00 37.88 74 PHE A CA 1
ATOM 598 C C . PHE A 1 74 ? 20.232 22.555 -28.614 1.00 37.88 74 PHE A C 1
ATOM 600 O O . PHE A 1 74 ? 19.322 21.857 -29.055 1.00 37.88 74 PHE A O 1
ATOM 607 N N . ARG A 1 75 ? 21.334 22.813 -29.335 1.00 39.34 75 ARG A N 1
ATOM 608 C CA . ARG A 1 75 ? 21.773 22.020 -30.492 1.00 39.34 75 ARG A CA 1
ATOM 609 C C . ARG A 1 75 ? 22.714 20.920 -29.991 1.00 39.34 75 ARG A C 1
ATOM 611 O O . ARG A 1 75 ? 23.799 21.225 -29.521 1.00 39.34 75 ARG A O 1
ATOM 618 N N . GLY A 1 76 ? 22.281 19.671 -30.160 1.00 35.72 76 GLY A N 1
ATOM 619 C CA . GLY A 1 76 ? 23.071 18.522 -30.618 1.00 35.72 76 GLY A CA 1
ATOM 620 C C . GLY A 1 76 ? 24.308 18.066 -29.834 1.00 35.72 76 GLY A C 1
ATOM 621 O O . GLY A 1 76 ? 25.323 18.752 -29.795 1.00 35.72 76 GLY A O 1
ATOM 622 N N . ARG A 1 77 ? 24.316 16.783 -29.442 1.00 40.88 77 ARG A N 1
ATOM 623 C CA . ARG A 1 77 ? 25.505 15.935 -29.640 1.00 40.88 77 ARG A CA 1
ATOM 624 C C . ARG A 1 77 ? 25.145 14.446 -29.662 1.00 40.88 77 ARG A C 1
ATOM 626 O O . ARG A 1 77 ? 24.719 13.881 -28.662 1.00 40.88 77 ARG A O 1
ATOM 633 N N . ARG A 1 78 ? 25.308 13.837 -30.843 1.00 40.84 78 ARG A N 1
ATOM 634 C CA . ARG A 1 78 ? 25.339 12.385 -31.074 1.00 40.84 78 ARG A CA 1
ATOM 635 C C . ARG A 1 78 ? 26.593 11.816 -30.406 1.00 40.84 78 ARG A C 1
ATOM 637 O O . ARG A 1 78 ? 27.676 12.338 -30.655 1.00 40.84 78 ARG A O 1
ATOM 644 N N . HIS A 1 79 ? 26.448 10.762 -29.609 1.00 37.34 79 HIS A N 1
ATOM 645 C CA . HIS A 1 79 ? 27.572 10.003 -29.066 1.00 37.34 79 HIS A CA 1
ATOM 646 C C . HIS A 1 79 ? 27.802 8.772 -29.954 1.00 37.34 79 HIS A C 1
ATOM 648 O O . HIS A 1 79 ? 26.881 7.989 -30.178 1.00 37.34 79 HIS A O 1
ATOM 654 N N . LYS A 1 80 ? 29.005 8.684 -30.528 1.00 43.50 80 LYS A N 1
ATOM 655 C CA . LYS A 1 80 ? 29.545 7.532 -31.260 1.00 43.50 80 LYS A CA 1
ATOM 656 C C . LYS A 1 80 ? 30.222 6.625 -30.233 1.00 43.50 80 LYS A C 1
ATOM 658 O O . LYS A 1 80 ? 31.060 7.114 -29.478 1.00 43.50 80 LYS A O 1
ATOM 663 N N . ASP A 1 81 ? 29.893 5.340 -30.241 1.00 41.19 81 ASP A N 1
ATOM 664 C CA . ASP A 1 81 ? 30.630 4.323 -29.496 1.00 41.19 81 ASP A CA 1
ATOM 665 C C . ASP A 1 81 ? 31.888 3.943 -30.288 1.00 41.19 81 ASP A C 1
ATOM 667 O O . ASP A 1 81 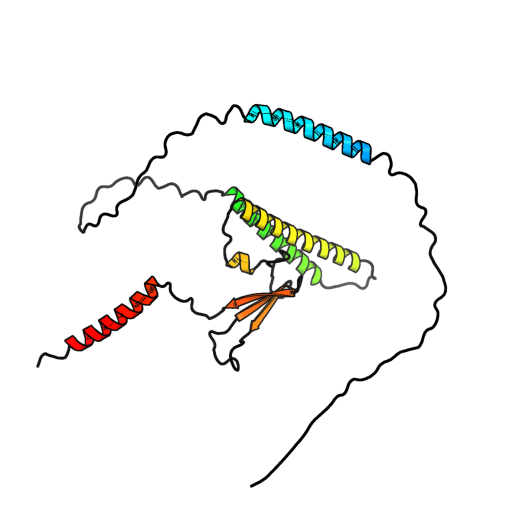? 31.813 3.524 -31.444 1.00 41.19 81 ASP A O 1
ATOM 671 N N . GLY A 1 82 ? 33.047 4.169 -29.669 1.00 39.06 82 GLY A N 1
ATOM 672 C CA . GLY A 1 82 ? 34.364 3.776 -30.154 1.00 39.06 82 GLY A CA 1
ATOM 673 C C . GLY A 1 82 ? 34.912 2.635 -29.304 1.00 39.06 82 GLY A C 1
ATOM 674 O O . GLY A 1 82 ? 34.909 2.706 -28.078 1.00 39.06 82 GLY A O 1
ATOM 675 N N . VAL A 1 83 ? 35.352 1.587 -29.991 1.00 43.53 83 VAL A N 1
ATOM 676 C CA . VAL A 1 83 ? 35.983 0.366 -29.483 1.00 43.53 83 VAL A CA 1
ATOM 677 C C . VAL A 1 83 ? 37.502 0.563 -29.415 1.00 43.53 83 VAL A C 1
ATOM 679 O O . VAL A 1 83 ? 38.080 0.991 -30.407 1.00 43.53 83 VAL A O 1
ATOM 682 N N . ALA A 1 84 ? 38.126 0.223 -28.283 1.00 41.38 84 ALA A N 1
ATOM 683 C CA . ALA A 1 84 ? 39.532 -0.185 -28.063 1.00 41.38 84 ALA A CA 1
ATOM 684 C C . ALA A 1 84 ? 39.712 -0.286 -26.529 1.00 41.38 84 ALA A C 1
ATOM 686 O O . ALA A 1 84 ? 39.113 0.507 -25.813 1.00 41.38 84 ALA A O 1
ATOM 687 N N . GLY A 1 85 ? 40.436 -1.200 -25.889 1.00 34.31 85 GLY A N 1
ATOM 688 C CA . GLY A 1 85 ? 41.603 -2.004 -26.246 1.00 34.31 85 GLY A CA 1
ATOM 689 C C . GLY A 1 85 ? 42.478 -2.087 -24.974 1.00 34.31 85 GLY A C 1
ATOM 690 O O . GLY A 1 85 ? 42.450 -1.172 -24.158 1.00 34.31 85 GLY A O 1
ATOM 691 N N . CYS A 1 86 ? 43.159 -3.212 -24.764 1.00 36.06 86 CYS A N 1
ATOM 692 C CA . CYS A 1 86 ? 43.780 -3.683 -23.516 1.00 36.06 86 CYS A CA 1
ATOM 693 C C . CYS A 1 86 ? 45.065 -2.957 -23.036 1.00 36.06 86 CYS A C 1
ATOM 695 O O . CYS A 1 86 ? 45.721 -2.273 -23.813 1.00 36.06 86 CYS A O 1
ATOM 697 N N . GLY A 1 87 ? 45.477 -3.266 -21.789 1.00 35.69 87 GLY A N 1
ATOM 698 C CA . GLY A 1 87 ? 46.799 -2.990 -21.173 1.00 35.69 87 GLY A CA 1
ATOM 699 C C . GLY A 1 87 ? 46.790 -1.735 -20.286 1.00 35.69 87 GLY A C 1
ATOM 700 O O . GLY A 1 87 ? 46.241 -0.725 -20.685 1.00 35.69 87 GLY A O 1
ATOM 701 N N . GLY A 1 88 ? 47.298 -1.668 -19.055 1.00 38.62 88 GLY A N 1
ATOM 702 C CA . GLY A 1 88 ? 48.343 -2.423 -18.373 1.00 38.62 88 GLY A CA 1
ATOM 703 C C . GLY A 1 88 ? 49.309 -1.416 -17.722 1.00 38.62 88 GLY A C 1
ATOM 704 O O . GLY A 1 88 ? 49.985 -0.684 -18.431 1.00 38.62 88 GLY A O 1
ATOM 705 N N . THR A 1 89 ? 49.382 -1.426 -16.386 1.00 40.44 89 THR A N 1
ATOM 706 C CA . THR A 1 89 ? 50.409 -0.847 -15.482 1.00 40.44 89 THR A CA 1
ATOM 707 C C . THR A 1 89 ? 50.498 0.660 -15.149 1.00 40.44 89 THR A C 1
ATOM 709 O O . THR A 1 89 ? 50.468 1.537 -16.001 1.00 40.44 89 THR A O 1
ATOM 712 N N . LEU A 1 90 ? 50.776 0.846 -13.845 1.00 41.12 90 LEU A N 1
ATOM 713 C CA . LEU A 1 90 ? 51.484 1.907 -13.112 1.00 41.12 90 LEU A CA 1
ATOM 714 C C . LEU A 1 90 ? 50.692 2.961 -12.320 1.00 41.12 90 LEU A C 1
ATOM 716 O O . LEU A 1 90 ? 49.882 3.738 -12.818 1.00 41.12 90 LEU A O 1
ATOM 720 N N . LEU A 1 91 ? 51.010 2.935 -11.020 1.00 50.31 91 LEU A N 1
ATOM 721 C CA . LEU A 1 91 ? 50.568 3.796 -9.940 1.00 50.31 91 LEU A CA 1
ATOM 722 C C . LEU A 1 91 ? 50.725 5.277 -10.289 1.00 50.31 91 LEU A C 1
ATOM 724 O O . LEU A 1 91 ? 51.837 5.771 -10.452 1.00 50.31 91 LEU A O 1
ATOM 728 N N . THR A 1 92 ? 49.621 6.012 -10.208 1.00 40.56 92 THR A N 1
ATOM 729 C CA . THR A 1 92 ? 49.648 7.388 -9.714 1.00 40.56 92 THR A CA 1
ATOM 730 C C . THR A 1 92 ? 48.562 7.526 -8.655 1.00 40.56 92 THR A C 1
ATOM 732 O O . THR A 1 92 ? 47.387 7.247 -8.890 1.00 40.56 92 THR A O 1
ATOM 735 N N . SER A 1 93 ? 48.987 7.892 -7.445 1.00 45.31 93 SER A N 1
ATOM 736 C CA . SER A 1 93 ? 48.117 8.226 -6.321 1.00 45.31 93 SER A CA 1
ATOM 737 C C . SER A 1 93 ? 47.396 9.530 -6.653 1.00 45.31 93 SER A C 1
ATOM 739 O O . SER A 1 93 ? 47.886 10.624 -6.389 1.00 45.31 93 SER A O 1
ATOM 741 N N . GLN A 1 94 ? 46.254 9.419 -7.324 1.00 43.41 94 GLN A N 1
ATOM 742 C CA . GLN A 1 94 ? 45.317 10.521 -7.469 1.00 43.41 94 GLN A CA 1
ATOM 743 C C . GLN A 1 94 ? 44.357 10.423 -6.294 1.00 43.41 94 GLN A C 1
ATOM 745 O O . GLN A 1 94 ? 43.660 9.418 -6.140 1.00 43.41 94 GLN A O 1
ATOM 750 N N . MET A 1 95 ? 44.335 11.461 -5.454 1.00 48.41 95 MET A N 1
ATOM 751 C CA . MET A 1 95 ? 43.289 11.647 -4.459 1.00 48.41 95 MET A CA 1
ATOM 752 C C . MET A 1 95 ? 41.943 11.571 -5.176 1.00 48.41 95 MET A C 1
ATOM 754 O O . MET A 1 95 ? 41.500 12.527 -5.816 1.00 48.41 95 MET A O 1
ATOM 758 N N . ALA A 1 96 ? 41.300 10.410 -5.086 1.00 46.66 96 ALA A N 1
ATOM 759 C CA . ALA A 1 96 ? 39.927 10.244 -5.488 1.00 46.66 96 ALA A CA 1
ATOM 760 C C . ALA A 1 96 ? 39.125 11.179 -4.588 1.00 46.66 96 ALA A C 1
ATOM 762 O O . ALA A 1 96 ? 38.861 10.862 -3.430 1.00 46.66 96 ALA A O 1
ATOM 763 N N . LYS A 1 97 ? 38.775 12.359 -5.117 1.00 47.81 97 LYS A N 1
ATOM 764 C CA . LYS A 1 97 ? 37.695 13.190 -4.594 1.00 47.81 97 LYS A CA 1
ATOM 765 C C . LYS A 1 97 ? 36.542 12.220 -4.388 1.00 47.81 97 LYS A C 1
ATOM 767 O O . LYS A 1 97 ? 35.959 11.746 -5.365 1.00 47.81 97 LYS A O 1
ATOM 772 N N . THR A 1 98 ? 36.289 11.850 -3.137 1.00 54.03 98 THR A N 1
ATOM 773 C CA . THR A 1 98 ? 35.167 11.004 -2.766 1.00 54.03 98 THR A CA 1
ATOM 774 C C . THR A 1 98 ? 33.965 11.651 -3.424 1.00 54.03 98 THR A C 1
ATOM 776 O O . THR A 1 98 ? 33.630 12.797 -3.123 1.00 54.03 98 THR A O 1
ATOM 779 N N . LYS A 1 99 ? 33.387 10.979 -4.429 1.00 58.94 99 LYS A N 1
ATOM 780 C CA . LYS A 1 99 ? 32.108 11.394 -4.997 1.00 58.94 99 LYS A CA 1
ATOM 781 C C . LYS A 1 99 ? 31.175 11.420 -3.801 1.00 58.94 99 LYS A C 1
ATOM 783 O O . LYS A 1 99 ? 30.805 10.357 -3.306 1.00 58.94 99 LYS A O 1
ATOM 788 N N . GLY A 1 100 ? 30.907 12.624 -3.287 1.00 59.94 100 GLY A N 1
ATOM 789 C CA . GLY A 1 100 ? 29.993 12.831 -2.175 1.00 59.94 100 GLY A CA 1
ATOM 790 C C . GLY A 1 100 ? 28.746 12.026 -2.484 1.00 59.94 100 GLY A C 1
ATOM 791 O O . GLY A 1 100 ? 28.298 12.046 -3.635 1.00 59.94 100 GLY A O 1
ATOM 792 N N . ALA A 1 101 ? 28.300 11.231 -1.508 1.00 65.75 101 ALA A N 1
ATOM 793 C CA . ALA A 1 101 ? 27.218 10.272 -1.675 1.00 65.75 101 ALA A CA 1
ATOM 794 C C . ALA A 1 101 ? 26.139 10.888 -2.565 1.00 65.75 101 ALA A C 1
ATOM 796 O O . ALA A 1 101 ? 25.639 11.967 -2.246 1.00 65.75 101 ALA A O 1
ATOM 797 N N . VAL A 1 102 ? 25.868 10.259 -3.715 1.00 68.06 102 VAL A N 1
ATOM 798 C CA . VAL A 1 102 ?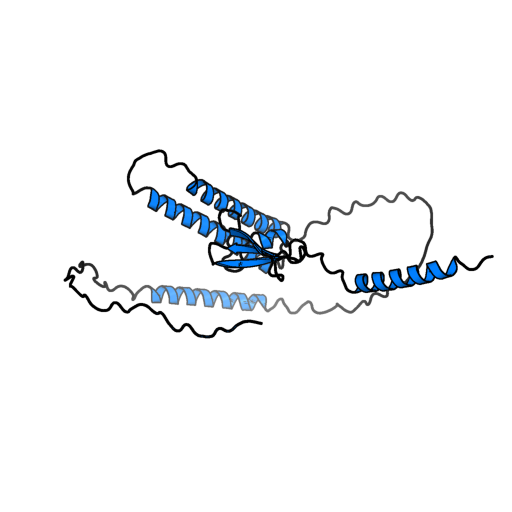 24.898 10.761 -4.692 1.00 68.06 102 VAL A CA 1
ATOM 799 C C . VAL A 1 102 ? 23.590 10.966 -3.941 1.00 68.06 102 VAL A C 1
ATOM 801 O O . VAL A 1 102 ? 22.909 10.004 -3.588 1.00 68.06 102 VAL A O 1
ATOM 804 N N . GLY A 1 103 ? 23.296 12.222 -3.606 1.00 73.00 103 GLY A N 1
ATOM 805 C CA . GLY A 1 103 ? 22.145 12.566 -2.795 1.00 73.00 103 GLY A CA 1
ATOM 806 C C . GLY A 1 103 ? 20.903 12.107 -3.535 1.00 73.00 103 GLY A C 1
ATOM 807 O O . GLY A 1 103 ? 20.699 12.480 -4.691 1.00 73.00 103 GLY A O 1
ATOM 808 N N . VAL A 1 104 ? 20.090 11.268 -2.892 1.00 79.50 104 VAL A N 1
ATOM 809 C CA . VAL A 1 104 ? 18.816 10.826 -3.459 1.00 79.50 104 VAL A CA 1
ATOM 810 C C . VAL A 1 104 ? 17.988 12.074 -3.752 1.00 79.50 104 VAL A C 1
ATOM 812 O O . VAL A 1 104 ? 17.544 12.772 -2.834 1.00 79.50 104 VAL A O 1
ATOM 815 N N . GLN A 1 105 ? 17.808 12.377 -5.038 1.00 83.56 105 GLN A N 1
ATOM 816 C CA . GLN A 1 105 ? 16.932 13.460 -5.469 1.00 83.56 105 GLN A CA 1
ATOM 817 C C . GLN A 1 105 ? 15.537 13.215 -4.879 1.00 83.56 105 GLN A C 1
ATOM 819 O O . GLN A 1 105 ? 15.073 12.076 -4.810 1.00 83.56 105 GLN A O 1
ATOM 824 N N . ASN A 1 106 ? 14.871 14.279 -4.428 1.00 88.25 106 ASN A N 1
ATOM 825 C CA . ASN A 1 106 ? 13.554 14.218 -3.784 1.00 88.25 106 ASN A CA 1
ATOM 826 C C . ASN A 1 106 ? 13.505 13.495 -2.419 1.00 88.25 106 ASN A C 1
ATOM 828 O O . ASN A 1 106 ? 12.473 12.916 -2.074 1.00 88.25 106 ASN A O 1
ATOM 832 N N . ARG A 1 107 ? 14.568 13.576 -1.597 1.00 92.44 107 ARG A N 1
ATOM 833 C CA . ARG A 1 107 ? 14.610 13.007 -0.226 1.00 92.44 107 ARG A CA 1
ATOM 834 C C . ARG A 1 107 ? 13.346 13.288 0.601 1.00 92.44 107 ARG A C 1
ATOM 836 O O . ARG A 1 107 ? 12.808 12.367 1.205 1.00 92.44 107 ARG A O 1
ATOM 843 N N . ILE A 1 108 ? 12.856 14.530 0.594 1.00 93.44 108 ILE A N 1
ATOM 844 C CA . ILE A 1 108 ? 11.675 14.951 1.374 1.00 93.44 108 ILE A CA 1
ATOM 845 C C . ILE A 1 108 ? 10.388 14.253 0.907 1.00 93.44 108 ILE A C 1
ATOM 847 O O . ILE A 1 108 ? 9.499 13.948 1.702 1.00 93.44 108 ILE A O 1
ATOM 851 N N . ILE A 1 109 ? 10.277 13.960 -0.388 1.00 95.00 109 ILE A N 1
ATOM 852 C CA . ILE A 1 109 ? 9.102 13.277 -0.935 1.00 95.00 109 ILE A CA 1
ATOM 853 C C . ILE A 1 109 ? 9.114 11.806 -0.516 1.00 95.00 109 ILE A C 1
ATOM 855 O O . ILE A 1 109 ? 8.084 11.283 -0.088 1.00 95.00 109 ILE A O 1
ATOM 859 N N . TYR A 1 110 ? 10.282 11.159 -0.572 1.00 94.56 110 TYR A N 1
ATOM 860 C CA . TYR A 1 110 ? 10.443 9.797 -0.068 1.00 94.56 110 TYR A CA 1
ATOM 861 C C . TYR A 1 110 ? 10.152 9.712 1.430 1.00 94.56 110 TYR A C 1
ATOM 863 O O . TYR A 1 110 ? 9.412 8.823 1.840 1.00 94.56 110 TYR A O 1
ATOM 871 N N . SER A 1 111 ? 10.651 10.650 2.243 1.00 95.50 111 SER A N 1
ATOM 872 C CA . SER A 1 111 ? 10.361 10.649 3.681 1.00 95.50 111 SER A CA 1
ATOM 873 C C . SER A 1 111 ? 8.868 10.820 3.966 1.00 95.50 111 SER A C 1
ATOM 875 O O . SER A 1 111 ? 8.330 10.098 4.800 1.00 95.50 111 SER A O 1
ATOM 877 N N . ARG A 1 112 ? 8.171 11.701 3.230 1.00 96.94 112 ARG A N 1
ATOM 878 C CA . ARG A 1 112 ? 6.714 11.864 3.354 1.00 96.94 112 ARG A CA 1
ATOM 879 C C . ARG A 1 112 ? 5.961 10.588 2.976 1.00 96.94 112 ARG A C 1
ATOM 881 O O . ARG A 1 112 ? 5.076 10.171 3.715 1.00 96.94 112 ARG A O 1
ATOM 888 N N . ALA A 1 113 ? 6.300 9.969 1.845 1.00 96.38 113 ALA A N 1
ATOM 889 C CA . ALA A 1 113 ? 5.646 8.740 1.396 1.00 96.38 113 ALA A CA 1
ATOM 890 C C . ALA A 1 113 ? 5.860 7.582 2.388 1.00 96.38 113 ALA A C 1
ATOM 892 O O . ALA A 1 113 ? 4.909 6.875 2.720 1.00 96.38 113 ALA A O 1
ATOM 893 N N . SER A 1 114 ? 7.084 7.432 2.904 1.00 96.44 114 SER A N 1
ATOM 894 C CA . SER A 1 114 ? 7.416 6.430 3.921 1.00 96.44 114 SER A CA 1
ATOM 895 C C . SER A 1 114 ? 6.668 6.671 5.230 1.00 96.44 114 SER A C 1
ATOM 897 O O . SER A 1 114 ? 6.101 5.730 5.778 1.00 96.44 114 SER A O 1
ATOM 899 N N . TYR A 1 115 ? 6.610 7.921 5.700 1.00 98.25 115 TYR A N 1
ATOM 900 C CA . TYR A 1 115 ? 5.877 8.276 6.915 1.00 98.25 115 TYR A CA 1
ATOM 901 C C . TYR A 1 115 ? 4.383 7.956 6.792 1.00 98.25 115 TYR A C 1
ATOM 903 O O . TYR A 1 115 ? 3.819 7.318 7.674 1.00 98.25 115 TYR A O 1
ATOM 911 N N . LEU A 1 116 ? 3.753 8.319 5.670 1.00 98.00 116 LEU A N 1
ATOM 912 C CA . LEU A 1 116 ? 2.339 8.018 5.425 1.00 98.00 116 LEU A CA 1
ATOM 913 C C . LEU A 1 116 ? 2.061 6.507 5.428 1.00 98.00 116 LEU A C 1
ATOM 915 O O . LEU A 1 116 ? 1.068 6.062 5.999 1.00 98.00 116 LEU A O 1
ATOM 919 N N . TYR A 1 117 ? 2.954 5.707 4.838 1.00 97.88 117 TYR A N 1
ATOM 920 C CA . TYR A 1 117 ? 2.839 4.247 4.863 1.00 97.88 117 TYR A CA 1
ATOM 921 C C . TYR A 1 117 ? 2.999 3.666 6.278 1.00 97.88 117 TYR A C 1
ATOM 923 O O . TYR A 1 117 ? 2.234 2.783 6.676 1.00 97.88 117 TYR A O 1
ATOM 931 N N . GLN A 1 118 ? 3.969 4.167 7.048 1.00 97.69 118 GLN A N 1
ATOM 932 C CA . GLN A 1 118 ? 4.191 3.756 8.437 1.00 97.69 118 GLN A CA 1
ATOM 933 C C . GLN A 1 118 ? 2.998 4.120 9.325 1.00 97.69 118 GLN A C 1
ATOM 935 O O . GLN A 1 118 ? 2.500 3.261 10.048 1.00 97.69 118 GLN A O 1
ATOM 940 N N . ALA A 1 119 ? 2.486 5.348 9.210 1.00 98.12 119 ALA A N 1
ATOM 941 C CA . ALA A 1 119 ? 1.302 5.803 9.932 1.00 98.12 119 ALA A CA 1
ATOM 942 C C . ALA A 1 119 ? 0.077 4.939 9.602 1.00 98.12 119 ALA A C 1
ATOM 944 O O . ALA A 1 119 ? -0.610 4.468 10.504 1.00 98.12 119 ALA A O 1
ATOM 945 N N . ALA A 1 120 ? -0.165 4.651 8.320 1.00 97.38 120 ALA A N 1
ATOM 946 C CA . ALA A 1 120 ? -1.260 3.776 7.911 1.00 97.38 120 ALA A CA 1
ATOM 947 C C . ALA A 1 120 ? -1.124 2.354 8.484 1.00 97.38 120 ALA A C 1
ATOM 949 O O . ALA A 1 120 ? -2.115 1.763 8.921 1.00 97.38 120 ALA A O 1
ATOM 950 N N . SER A 1 121 ? 0.098 1.811 8.498 1.00 96.44 121 SER A N 1
ATOM 951 C CA . SER A 1 121 ? 0.379 0.481 9.051 1.00 96.44 121 SER A CA 1
ATOM 952 C C . SER A 1 121 ? 0.110 0.455 10.554 1.00 96.44 121 SER A C 1
ATOM 954 O O . SER A 1 121 ? -0.616 -0.417 11.021 1.00 96.44 121 SER A O 1
ATOM 956 N N . TYR A 1 122 ? 0.592 1.470 11.277 1.00 96.69 122 TYR A N 1
ATOM 957 C CA . TYR A 1 122 ? 0.357 1.641 12.709 1.00 96.69 122 TYR A CA 1
ATOM 958 C C . TYR A 1 122 ? -1.138 1.753 13.045 1.00 96.69 122 TYR A C 1
ATOM 960 O O . TYR A 1 122 ? -1.647 1.014 13.885 1.00 96.69 122 TYR A O 1
ATOM 968 N N . LEU A 1 123 ? -1.882 2.599 12.328 1.00 95.69 123 LEU A N 1
ATOM 969 C CA . LEU A 1 123 ? -3.329 2.743 12.526 1.00 95.69 123 LEU A CA 1
ATOM 970 C C . LEU A 1 123 ? -4.087 1.440 12.249 1.00 95.69 123 LEU A C 1
ATOM 972 O O . LEU A 1 123 ? -5.054 1.130 12.940 1.00 95.69 123 LEU A O 1
ATOM 976 N N . THR A 1 124 ? -3.637 0.660 11.263 1.00 94.56 124 THR A N 1
ATOM 977 C CA . THR A 1 124 ? -4.220 -0.655 10.959 1.00 94.56 124 THR A CA 1
ATOM 978 C C . THR A 1 124 ? -3.938 -1.655 12.081 1.00 94.56 124 THR A C 1
ATOM 980 O O . THR A 1 124 ? -4.844 -2.380 12.483 1.00 94.56 124 THR A O 1
ATOM 983 N N . THR A 1 125 ? -2.728 -1.652 12.649 1.00 93.38 125 THR A N 1
ATOM 984 C CA . THR A 1 125 ? -2.401 -2.494 13.811 1.00 93.38 125 THR A CA 1
ATOM 985 C C . THR A 1 125 ? -3.160 -2.080 15.070 1.00 93.38 125 THR A C 1
ATOM 987 O O . THR A 1 125 ? -3.649 -2.949 15.783 1.00 93.38 125 THR A O 1
ATOM 990 N N . CYS A 1 126 ? -3.347 -0.779 15.318 1.00 92.81 126 CYS A N 1
ATOM 991 C CA . CYS A 1 126 ? -4.172 -0.292 16.427 1.00 92.81 126 CYS A CA 1
ATOM 992 C C . CYS A 1 126 ? -5.639 -0.693 16.253 1.00 92.81 126 CYS A C 1
ATOM 994 O O . CYS A 1 126 ? -6.281 -1.120 17.208 1.00 92.81 126 CYS A O 1
ATOM 996 N N . ALA A 1 127 ? -6.159 -0.593 15.026 1.00 90.94 127 ALA A N 1
ATOM 997 C CA . ALA A 1 127 ? -7.500 -1.056 14.700 1.00 90.94 127 ALA A CA 1
ATOM 998 C C . ALA A 1 127 ? -7.651 -2.562 14.962 1.00 90.94 127 ALA A C 1
ATOM 1000 O O . ALA A 1 127 ? -8.682 -2.982 15.465 1.00 90.94 127 ALA A O 1
ATOM 1001 N N . ALA A 1 128 ? -6.638 -3.377 14.667 1.00 88.38 128 ALA A N 1
ATOM 1002 C CA . ALA A 1 128 ? -6.681 -4.803 14.975 1.00 88.38 128 ALA A CA 1
ATOM 1003 C C . ALA A 1 128 ? -6.617 -5.091 16.481 1.00 88.38 128 ALA A C 1
ATOM 1005 O O . ALA A 1 128 ? -7.455 -5.828 16.987 1.00 88.38 128 ALA A O 1
ATOM 1006 N N . ALA A 1 129 ? -5.704 -4.439 17.205 1.00 88.19 129 ALA A N 1
ATOM 1007 C CA . ALA A 1 129 ? -5.577 -4.597 18.653 1.00 88.19 129 ALA A CA 1
ATOM 1008 C C . ALA A 1 129 ? -6.875 -4.242 19.401 1.00 88.19 129 ALA A C 1
ATOM 1010 O O . ALA A 1 129 ? -7.222 -4.898 20.376 1.00 88.19 129 ALA A O 1
ATOM 1011 N N . ALA A 1 130 ? -7.627 -3.251 18.912 1.00 85.31 130 ALA A N 1
ATOM 1012 C CA . ALA A 1 130 ? -8.932 -2.896 19.468 1.00 85.31 130 ALA A CA 1
ATOM 1013 C C . ALA A 1 130 ? -10.005 -3.987 19.278 1.00 85.31 130 ALA A C 1
ATOM 1015 O O . ALA A 1 130 ? -10.979 -4.003 20.021 1.00 85.31 130 ALA A O 1
ATOM 1016 N N . ARG A 1 131 ? -9.851 -4.892 18.299 1.00 80.38 131 ARG A N 1
ATOM 1017 C CA . ARG A 1 131 ? -10.786 -6.012 18.067 1.00 80.38 131 ARG A CA 1
ATOM 1018 C C . ARG A 1 131 ? -10.462 -7.234 18.915 1.00 80.38 131 ARG A C 1
ATOM 1020 O O . ARG A 1 131 ? -11.376 -7.963 19.275 1.00 80.38 131 ARG A O 1
ATOM 1027 N N . ASP A 1 132 ? -9.181 -7.443 19.202 1.00 77.69 132 ASP A N 1
ATOM 1028 C CA . ASP A 1 132 ? -8.685 -8.618 19.926 1.00 77.69 132 ASP A CA 1
ATOM 1029 C C . ASP A 1 132 ? -8.617 -8.390 21.450 1.00 77.69 132 ASP A C 1
ATOM 1031 O O . ASP A 1 132 ? -8.250 -9.296 22.198 1.00 77.69 132 ASP A O 1
ATOM 1035 N N . ALA A 1 133 ? -8.953 -7.185 21.930 1.00 74.56 133 ALA A N 1
ATOM 1036 C CA . ALA A 1 133 ? -8.983 -6.874 23.354 1.00 74.56 133 ALA A CA 1
ATOM 1037 C C . ALA A 1 133 ? -10.001 -7.785 24.078 1.00 74.56 133 ALA A C 1
ATOM 1039 O O . ALA A 1 133 ? -11.183 -7.782 23.721 1.00 74.56 133 ALA A O 1
ATOM 1040 N N . PRO A 1 134 ? -9.577 -8.572 25.086 1.00 59.62 134 PRO A N 1
ATOM 1041 C CA . PRO A 1 134 ? -10.463 -9.502 25.771 1.00 59.62 134 PRO A CA 1
ATOM 1042 C C . PRO A 1 134 ? -11.547 -8.724 26.520 1.00 59.62 134 PRO A C 1
ATOM 1044 O O . PRO A 1 134 ? -11.243 -7.899 27.382 1.00 59.62 134 PRO A O 1
ATOM 1047 N N . SER A 1 135 ? -12.814 -8.999 26.199 1.00 55.22 135 SER A N 1
ATOM 1048 C CA . SER A 1 135 ? -13.989 -8.485 26.910 1.00 55.22 135 SER A CA 1
ATOM 1049 C C . SER A 1 135 ? -14.048 -9.040 28.339 1.00 55.22 135 SER A C 1
ATOM 1051 O O . SER A 1 135 ? -14.836 -9.927 28.651 1.00 55.22 135 SER A O 1
ATOM 1053 N N . ALA A 1 136 ? -13.202 -8.527 29.228 1.00 54.97 136 ALA A N 1
ATOM 1054 C CA . ALA A 1 136 ? -13.319 -8.733 30.662 1.00 54.97 136 ALA A CA 1
ATOM 1055 C C . ALA A 1 136 ? -14.197 -7.621 31.254 1.00 54.97 136 ALA A C 1
ATOM 1057 O O . ALA A 1 136 ? -13.685 -6.621 31.746 1.00 54.97 136 ALA A O 1
ATOM 1058 N N . SER A 1 137 ? -15.522 -7.761 31.140 1.00 46.56 137 SER A N 1
ATOM 1059 C CA . SER A 1 137 ? -16.519 -7.387 32.166 1.00 46.56 137 SER A CA 1
ATOM 1060 C C . SER A 1 137 ? -17.934 -7.325 31.584 1.00 46.56 137 SER A C 1
ATOM 1062 O O . SER A 1 137 ? -18.198 -6.730 30.541 1.00 46.56 137 SER A O 1
ATOM 1064 N N . ASN A 1 138 ? -18.852 -7.964 32.305 1.00 54.16 138 ASN A N 1
ATOM 1065 C CA . ASN A 1 138 ? -20.292 -7.881 32.125 1.00 54.16 138 ASN A CA 1
ATOM 1066 C C . ASN A 1 138 ? -20.789 -6.463 32.460 1.00 54.16 138 ASN A C 1
ATOM 1068 O O . ASN A 1 138 ? -21.222 -6.237 33.585 1.00 54.16 138 ASN A O 1
ATOM 1072 N N . THR A 1 139 ? -20.757 -5.526 31.506 1.00 51.72 139 THR A N 1
ATOM 1073 C CA . THR A 1 139 ? -21.537 -4.278 31.611 1.00 51.72 139 THR A CA 1
ATOM 1074 C C . THR A 1 139 ? -22.019 -3.800 30.233 1.00 51.72 139 THR A C 1
ATOM 1076 O O . THR A 1 139 ? -21.343 -3.080 29.507 1.00 51.72 139 THR A O 1
ATOM 1079 N N . GLU A 1 140 ? -23.208 -4.286 29.879 1.00 48.72 140 GLU A N 1
ATOM 1080 C CA . GLU A 1 140 ? -24.286 -3.666 29.091 1.00 48.72 140 GLU A CA 1
ATOM 1081 C C . GLU A 1 140 ? -23.942 -2.729 27.907 1.00 48.72 140 GLU A C 1
ATOM 1083 O O . GLU A 1 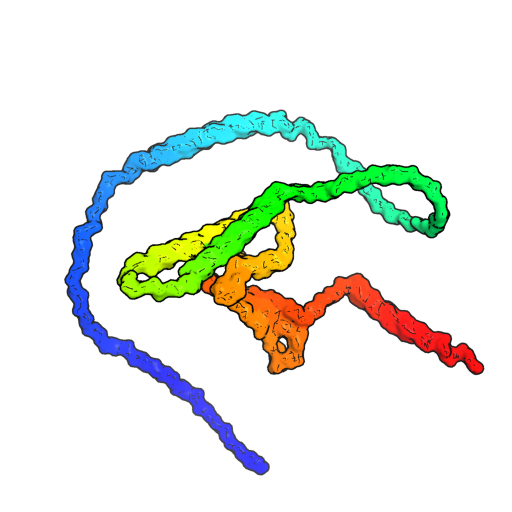140 ? -23.688 -1.539 28.068 1.00 48.72 140 GLU A O 1
ATOM 1088 N N . HIS A 1 141 ? -24.071 -3.289 26.693 1.00 52.41 141 HIS A N 1
ATOM 1089 C CA . HIS A 1 141 ? -24.656 -2.775 25.430 1.00 52.41 141 HIS A CA 1
ATOM 1090 C C . HIS A 1 141 ? -24.317 -1.372 24.860 1.00 52.41 141 HIS A C 1
ATOM 1092 O O . HIS A 1 141 ? -24.539 -1.153 23.670 1.00 52.41 141 HIS A O 1
ATOM 1098 N N . SER A 1 142 ? -23.727 -0.438 25.609 1.00 53.72 142 SER A N 1
ATOM 1099 C CA . SER A 1 142 ? -23.446 0.940 25.159 1.00 53.72 142 SER A CA 1
ATOM 1100 C C . SER A 1 142 ? -21.979 1.201 24.781 1.00 53.72 142 SER A C 1
ATOM 1102 O O . SER A 1 142 ? -21.685 2.197 24.115 1.00 53.72 142 SER A O 1
ATOM 1104 N N . ALA A 1 143 ? -21.047 0.323 25.175 1.00 56.91 143 ALA A N 1
ATOM 1105 C CA . ALA A 1 143 ? -19.620 0.444 24.843 1.00 56.91 143 ALA A CA 1
ATOM 1106 C C . ALA A 1 143 ? -19.297 -0.043 23.414 1.00 56.91 143 ALA A C 1
ATOM 1108 O O . ALA A 1 143 ? -18.611 0.650 22.664 1.00 56.91 143 ALA A O 1
ATOM 1109 N N . SER A 1 144 ? -19.904 -1.156 22.983 1.00 62.78 144 SER A N 1
ATOM 1110 C CA . SER A 1 144 ? -19.632 -1.790 21.680 1.00 62.78 144 SER A CA 1
ATOM 1111 C C . SER A 1 144 ? -19.857 -0.854 20.480 1.00 62.78 144 SER A C 1
ATOM 1113 O O . SER A 1 144 ? -19.036 -0.808 19.565 1.00 62.78 144 SER A O 1
ATOM 1115 N N . ALA A 1 145 ? -20.907 -0.024 20.502 1.00 70.88 145 ALA A N 1
ATOM 1116 C CA . ALA A 1 145 ? -21.186 0.911 19.409 1.00 70.88 145 ALA A CA 1
ATOM 1117 C C . ALA A 1 145 ? -20.140 2.041 19.286 1.00 70.88 145 ALA A C 1
ATOM 1119 O O . ALA A 1 145 ? -19.888 2.543 18.183 1.00 70.88 145 ALA A O 1
ATOM 1120 N N . LYS A 1 146 ? -19.525 2.459 20.404 1.00 73.62 146 LYS A N 1
ATOM 1121 C CA . LYS A 1 146 ? -18.470 3.487 20.414 1.00 73.62 146 LYS A CA 1
ATOM 1122 C C . LYS A 1 146 ? -17.152 2.915 19.896 1.00 73.62 146 LYS A C 1
ATOM 1124 O O . LYS A 1 146 ? -16.511 3.562 19.062 1.00 73.62 146 LYS A O 1
ATOM 1129 N N . ASP A 1 147 ? -16.821 1.691 20.294 1.00 81.19 147 ASP A N 1
ATOM 1130 C CA . ASP A 1 147 ? -15.614 0.988 19.847 1.00 81.19 147 ASP A CA 1
ATOM 1131 C C . ASP A 1 147 ? -15.666 0.685 18.344 1.00 81.19 147 ASP A C 1
ATOM 1133 O O . ASP A 1 147 ? -14.707 0.952 17.614 1.00 81.19 147 ASP A O 1
ATOM 1137 N N . ASP A 1 148 ? -16.829 0.274 17.831 1.00 85.94 148 ASP A N 1
ATOM 1138 C CA . ASP A 1 148 ? -17.049 0.083 16.394 1.00 85.94 148 ASP A CA 1
ATOM 1139 C C . ASP A 1 148 ? -16.892 1.381 15.594 1.00 85.94 148 ASP A C 1
ATOM 1141 O O . ASP A 1 148 ? -16.351 1.385 14.480 1.00 85.94 148 ASP A O 1
ATOM 1145 N N . LYS A 1 149 ? -17.362 2.509 16.141 1.00 89.56 149 LYS A N 1
ATOM 1146 C CA . LYS A 1 149 ? -17.198 3.823 15.506 1.00 89.56 149 LYS A CA 1
ATOM 1147 C C . LYS A 1 149 ? -15.727 4.233 15.480 1.00 89.56 149 LYS A C 1
ATOM 1149 O O . LYS A 1 149 ? -15.258 4.725 14.450 1.00 89.56 149 LYS A O 1
ATOM 1154 N N . GLN A 1 150 ? -14.997 4.000 16.568 1.00 90.06 150 GLN A N 1
ATOM 1155 C CA . GLN A 1 150 ? -13.562 4.269 16.648 1.00 90.06 150 GLN A CA 1
ATOM 1156 C C . GLN A 1 150 ? -12.768 3.385 15.677 1.00 90.06 150 GLN A C 1
ATOM 1158 O O . GLN A 1 150 ? -11.918 3.890 14.943 1.00 90.06 150 GLN A O 1
ATOM 1163 N N . LEU A 1 151 ? -13.096 2.096 15.582 1.00 89.94 151 LEU A N 1
ATOM 1164 C CA . LEU A 1 151 ? -12.494 1.167 14.626 1.00 89.94 151 LEU A CA 1
ATOM 1165 C C . LEU A 1 151 ? -12.702 1.627 13.175 1.00 89.94 151 LEU A C 1
ATOM 1167 O O . LEU A 1 151 ? -11.763 1.669 12.369 1.00 89.94 151 LEU A O 1
ATOM 1171 N N . LYS A 1 152 ? -13.934 2.017 12.833 1.00 91.31 152 LYS A N 1
ATOM 1172 C CA . LYS A 1 152 ? -14.265 2.579 11.514 1.00 91.31 152 LYS A CA 1
ATOM 1173 C C . LYS A 1 152 ? -13.488 3.871 11.253 1.00 91.31 152 LYS A C 1
ATOM 1175 O O . LYS A 1 152 ? -12.958 4.050 10.160 1.00 91.31 152 LYS A O 1
ATOM 1180 N N . ALA A 1 153 ? -13.352 4.743 12.250 1.00 93.69 153 ALA A N 1
ATOM 1181 C CA . ALA A 1 153 ? -12.557 5.960 12.121 1.00 93.69 153 ALA A CA 1
ATOM 1182 C C . ALA A 1 153 ? -11.074 5.647 11.845 1.00 93.69 153 ALA A C 1
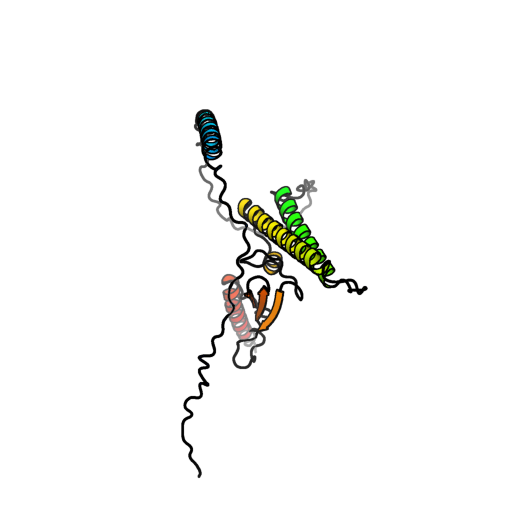ATOM 1184 O O . ALA A 1 153 ? -10.525 6.149 10.865 1.00 93.69 153 ALA A O 1
ATOM 1185 N N . LEU A 1 154 ? -10.447 4.761 12.627 1.00 93.75 154 LEU A N 1
ATOM 1186 C CA . LEU A 1 154 ? -9.042 4.367 12.444 1.00 93.75 154 LEU A CA 1
ATOM 1187 C C . LEU A 1 154 ? -8.789 3.745 11.065 1.00 93.75 154 LEU A C 1
ATOM 1189 O O . LEU A 1 154 ? -7.819 4.094 10.389 1.00 93.75 154 LEU A O 1
ATOM 1193 N N . THR A 1 155 ? -9.682 2.861 10.616 1.00 93.12 155 THR A N 1
ATOM 1194 C CA . THR A 1 155 ? -9.576 2.229 9.290 1.00 93.12 155 THR A CA 1
ATOM 1195 C C . THR A 1 155 ? -9.778 3.220 8.142 1.00 93.12 155 THR A C 1
ATOM 1197 O O . THR A 1 155 ? -9.106 3.108 7.116 1.00 93.12 155 THR A O 1
ATOM 1200 N N . ASN A 1 156 ? -10.645 4.223 8.300 1.00 94.94 156 ASN A N 1
ATOM 1201 C CA . ASN A 1 156 ? -10.814 5.287 7.310 1.00 94.94 156 ASN A CA 1
ATOM 1202 C C . ASN A 1 156 ? -9.578 6.193 7.230 1.00 94.94 156 ASN A C 1
ATOM 1204 O O . ASN A 1 156 ? -9.117 6.502 6.130 1.00 94.94 156 ASN A O 1
ATOM 1208 N N . VAL A 1 157 ? -8.996 6.562 8.376 1.00 96.62 157 VAL A N 1
ATOM 1209 C CA . VAL A 1 157 ? -7.763 7.365 8.418 1.00 96.62 157 VAL A CA 1
ATOM 1210 C C . VAL A 1 157 ? -6.589 6.590 7.814 1.00 96.62 157 VAL A C 1
ATOM 1212 O O . VAL A 1 157 ? -5.812 7.164 7.049 1.00 96.62 157 VAL A O 1
ATOM 1215 N N . SER A 1 158 ? -6.478 5.279 8.071 1.00 96.50 158 SER A N 1
ATOM 1216 C CA . SER A 1 158 ? -5.410 4.467 7.472 1.00 96.50 158 SER A CA 1
ATOM 1217 C C . SER A 1 158 ? -5.511 4.418 5.945 1.00 96.50 158 SER A C 1
ATOM 1219 O O . SER A 1 158 ? -4.500 4.572 5.259 1.00 96.50 158 SER A O 1
ATOM 1221 N N . ARG A 1 159 ? -6.728 4.295 5.395 1.00 95.44 159 ARG A N 1
ATOM 1222 C CA . ARG A 1 159 ? -6.964 4.368 3.943 1.00 95.44 159 ARG A CA 1
ATOM 1223 C C . ARG A 1 159 ? -6.606 5.733 3.381 1.00 95.44 159 ARG A C 1
ATOM 1225 O O . ARG A 1 159 ? -5.899 5.793 2.380 1.00 95.44 159 ARG A O 1
ATOM 1232 N N . GLN A 1 160 ? -7.029 6.812 4.040 1.00 97.38 160 GLN A N 1
ATOM 1233 C CA . GLN A 1 160 ? -6.709 8.169 3.600 1.00 97.38 160 GLN A CA 1
ATOM 1234 C C . GLN A 1 160 ? -5.193 8.391 3.515 1.00 97.38 160 GLN A C 1
ATOM 1236 O O . GLN A 1 160 ? -4.704 8.887 2.502 1.00 97.38 160 GLN A O 1
ATOM 1241 N N . ALA A 1 161 ? -4.434 7.943 4.519 1.00 97.94 161 ALA A N 1
ATOM 1242 C CA . ALA A 1 161 ? -2.976 8.052 4.516 1.00 97.94 161 ALA A CA 1
ATOM 1243 C C . ALA A 1 161 ? -2.324 7.319 3.325 1.00 97.94 161 ALA A C 1
ATOM 1245 O O . ALA A 1 161 ? -1.350 7.804 2.741 1.00 97.94 161 ALA A O 1
ATOM 1246 N N . ILE A 1 162 ? -2.874 6.176 2.905 1.00 97.88 162 ILE A N 1
ATOM 1247 C CA . ILE A 1 162 ? -2.391 5.451 1.724 1.00 97.88 162 ILE A CA 1
ATOM 1248 C C . ILE A 1 162 ? -2.792 6.135 0.415 1.00 97.88 162 ILE A C 1
ATOM 1250 O O . ILE A 1 162 ? -1.965 6.207 -0.504 1.00 97.88 162 ILE A O 1
ATOM 1254 N N . THR A 1 163 ? -4.015 6.656 0.324 1.00 97.94 163 THR A N 1
ATOM 1255 C CA . THR A 1 163 ? -4.464 7.480 -0.808 1.00 97.94 163 THR A CA 1
ATOM 1256 C C . THR A 1 163 ? -3.534 8.681 -0.987 1.00 97.94 163 THR A C 1
ATOM 1258 O O . THR A 1 163 ? -3.048 8.944 -2.091 1.00 97.94 163 THR A O 1
ATOM 1261 N N . ASP A 1 164 ? -3.182 9.347 0.114 1.00 97.81 164 ASP A N 1
ATOM 1262 C CA . ASP A 1 164 ? -2.247 10.470 0.116 1.00 97.81 164 ASP A CA 1
ATOM 1263 C C . ASP A 1 164 ? -0.841 10.033 -0.305 1.00 97.81 164 ASP A C 1
ATOM 1265 O O . ASP A 1 164 ? -0.204 10.697 -1.126 1.00 97.81 164 ASP A O 1
ATOM 1269 N N . MET A 1 165 ? -0.358 8.885 0.183 1.00 97.44 165 MET A N 1
ATOM 1270 C CA . MET A 1 165 ? 0.934 8.327 -0.230 1.00 97.44 165 MET A CA 1
ATOM 1271 C C . MET A 1 165 ? 0.969 8.068 -1.743 1.00 97.44 165 MET A C 1
ATOM 1273 O O . MET A 1 165 ? 1.951 8.411 -2.416 1.00 97.44 165 MET A O 1
ATOM 1277 N N . ARG A 1 166 ? -0.117 7.530 -2.315 1.00 96.75 166 ARG A N 1
ATOM 1278 C CA . ARG A 1 166 ? -0.253 7.333 -3.767 1.00 96.75 166 ARG A CA 1
ATOM 1279 C C . ARG A 1 166 ? -0.288 8.644 -4.529 1.00 96.75 166 ARG A C 1
ATOM 1281 O O . ARG A 1 166 ? 0.417 8.760 -5.530 1.00 96.75 166 ARG A O 1
ATOM 1288 N N . ALA A 1 167 ? -1.055 9.621 -4.054 1.00 96.88 167 ALA A N 1
ATOM 1289 C CA . ALA A 1 167 ? -1.138 10.939 -4.668 1.00 96.88 167 ALA A CA 1
ATOM 1290 C C . ALA A 1 167 ? 0.231 11.639 -4.675 1.00 96.88 167 ALA A C 1
ATOM 1292 O O . ALA A 1 167 ? 0.651 12.155 -5.710 1.00 96.88 167 ALA A O 1
ATOM 1293 N N . VAL A 1 168 ? 0.966 11.594 -3.558 1.00 96.56 168 VAL A N 1
ATOM 1294 C CA . VAL A 1 168 ? 2.339 12.121 -3.446 1.00 96.56 168 VAL A CA 1
ATOM 1295 C C . VAL A 1 168 ? 3.276 11.407 -4.423 1.00 96.56 168 VAL A C 1
ATOM 1297 O O . VAL A 1 168 ? 4.022 12.060 -5.152 1.00 96.56 168 VAL A O 1
ATOM 1300 N N . SER A 1 169 ? 3.198 10.077 -4.492 1.00 95.44 169 SER A N 1
ATOM 1301 C CA . SER A 1 169 ? 4.024 9.270 -5.398 1.00 95.44 169 SER A CA 1
ATOM 1302 C C . SER A 1 169 ? 3.749 9.573 -6.869 1.00 95.44 169 SER A C 1
ATOM 1304 O O . SER A 1 169 ? 4.687 9.683 -7.656 1.00 95.44 169 SER A O 1
ATOM 1306 N N . LEU A 1 170 ? 2.474 9.725 -7.240 1.00 95.12 170 LEU A N 1
ATOM 1307 C CA . LEU A 1 170 ? 2.054 10.035 -8.604 1.00 95.12 170 LEU A CA 1
ATOM 1308 C C . LEU A 1 170 ? 2.497 11.445 -9.010 1.00 95.12 170 LEU A C 1
ATOM 1310 O O . LEU A 1 170 ? 3.084 11.606 -10.078 1.00 95.12 170 LEU A O 1
ATOM 1314 N N . LYS A 1 171 ? 2.279 12.442 -8.140 1.00 96.00 171 LYS A N 1
ATOM 1315 C CA . LYS A 1 171 ? 2.691 13.837 -8.375 1.00 96.00 171 LYS A CA 1
ATOM 1316 C C . LYS A 1 171 ? 4.199 13.967 -8.571 1.00 96.00 171 LYS A C 1
ATOM 1318 O O . LYS A 1 171 ? 4.638 14.722 -9.427 1.00 96.00 171 LYS A O 1
ATOM 1323 N N . ALA A 1 172 ? 4.981 13.207 -7.810 1.00 94.38 172 ALA A N 1
ATOM 1324 C CA . ALA A 1 172 ? 6.435 13.201 -7.918 1.00 94.38 172 ALA A CA 1
ATOM 1325 C C . ALA A 1 172 ? 6.982 12.227 -8.979 1.00 94.38 172 ALA A C 1
ATOM 1327 O O . ALA A 1 172 ? 8.196 12.076 -9.090 1.00 94.38 172 ALA A O 1
ATOM 1328 N N . GLN A 1 173 ? 6.108 11.530 -9.720 1.00 94.56 173 GLN A N 1
ATOM 1329 C CA . GLN A 1 173 ? 6.467 10.482 -10.686 1.00 94.56 173 GLN A CA 1
ATOM 1330 C C . GLN A 1 173 ? 7.401 9.396 -10.104 1.00 94.56 173 GLN A C 1
ATOM 1332 O O . GLN A 1 173 ? 8.214 8.792 -10.810 1.00 94.56 173 GLN A O 1
ATOM 1337 N N . ILE A 1 174 ? 7.267 9.109 -8.806 1.00 93.06 174 ILE A N 1
ATOM 1338 C CA . ILE A 1 174 ? 8.085 8.123 -8.096 1.00 93.06 174 ILE A CA 1
ATOM 1339 C C . ILE A 1 174 ? 7.545 6.717 -8.355 1.00 93.06 174 ILE A C 1
ATOM 1341 O O . ILE A 1 174 ? 6.374 6.397 -8.125 1.00 93.06 174 ILE A O 1
ATOM 1345 N N . ARG A 1 175 ? 8.436 5.823 -8.791 1.00 92.69 175 ARG A N 1
ATOM 1346 C CA . ARG A 1 175 ? 8.114 4.407 -8.984 1.00 92.69 175 ARG A CA 1
ATOM 1347 C C . ARG A 1 175 ? 8.173 3.669 -7.648 1.00 92.69 175 ARG A C 1
ATOM 1349 O O . ARG A 1 175 ? 9.245 3.301 -7.188 1.00 92.69 175 ARG A O 1
ATOM 1356 N N . GLN A 1 176 ? 7.005 3.393 -7.072 1.00 93.00 176 GLN A N 1
ATOM 1357 C CA . GLN A 1 176 ? 6.896 2.556 -5.874 1.00 93.00 176 GLN A CA 1
ATOM 1358 C C . GLN A 1 176 ? 7.369 1.118 -6.129 1.00 93.00 176 GLN A C 1
ATOM 1360 O O . GLN A 1 176 ? 7.117 0.557 -7.208 1.00 93.00 176 GLN A O 1
ATOM 1365 N N . SER A 1 177 ? 8.022 0.518 -5.129 1.00 94.44 177 SER A N 1
ATOM 1366 C CA . SER A 1 177 ? 8.555 -0.843 -5.226 1.00 94.44 177 SER A CA 1
ATOM 1367 C C . SER A 1 177 ? 7.424 -1.878 -5.384 1.00 94.44 177 SER A C 1
ATOM 1369 O O . SER A 1 177 ? 6.318 -1.681 -4.868 1.00 94.44 177 SER A O 1
ATOM 1371 N N . PRO A 1 178 ? 7.650 -2.999 -6.096 1.00 93.81 178 PRO A N 1
ATOM 1372 C CA . PRO A 1 178 ? 6.636 -4.045 -6.236 1.00 93.81 178 PRO A CA 1
ATOM 1373 C C . PRO A 1 178 ? 6.192 -4.641 -4.896 1.00 93.81 178 PRO A C 1
ATOM 1375 O O . PRO A 1 178 ? 5.021 -4.981 -4.756 1.00 93.81 178 PRO A O 1
ATOM 1378 N N . ALA A 1 179 ? 7.099 -4.731 -3.918 1.00 93.31 179 ALA A N 1
ATOM 1379 C CA . ALA A 1 179 ? 6.795 -5.218 -2.574 1.00 93.31 179 ALA A CA 1
ATOM 1380 C C . ALA A 1 179 ? 5.753 -4.329 -1.877 1.00 93.31 179 ALA A C 1
ATOM 1382 O O . ALA A 1 179 ? 4.724 -4.831 -1.441 1.00 93.31 179 ALA A O 1
ATOM 1383 N N . LEU A 1 180 ? 5.944 -3.006 -1.896 1.00 94.69 180 LEU A N 1
ATOM 1384 C CA . LEU A 1 180 ? 4.970 -2.057 -1.342 1.00 94.69 180 LEU A CA 1
ATOM 1385 C C . LEU A 1 180 ? 3.642 -2.076 -2.107 1.00 94.69 180 LEU A C 1
ATOM 1387 O O . LEU A 1 180 ? 2.569 -1.973 -1.526 1.00 94.69 180 LEU A O 1
ATOM 1391 N N . LYS A 1 181 ? 3.674 -2.242 -3.434 1.00 95.00 181 LYS A N 1
ATOM 1392 C CA . LYS A 1 181 ? 2.429 -2.341 -4.212 1.00 95.00 181 LYS A CA 1
ATOM 1393 C C . LYS A 1 181 ? 1.615 -3.579 -3.846 1.00 95.00 181 LYS A C 1
ATOM 1395 O O . LYS A 1 181 ? 0.392 -3.504 -3.922 1.00 95.00 181 LYS A O 1
ATOM 1400 N N . ARG A 1 182 ? 2.258 -4.694 -3.477 1.00 94.81 182 ARG A N 1
ATOM 1401 C CA . ARG A 1 182 ? 1.580 -5.937 -3.063 1.00 94.81 182 ARG A CA 1
ATOM 1402 C C . ARG A 1 182 ? 0.810 -5.768 -1.755 1.00 94.81 182 ARG A C 1
ATOM 1404 O O . ARG A 1 182 ? -0.267 -6.338 -1.650 1.00 94.81 182 ARG A O 1
ATOM 1411 N N . THR A 1 183 ? 1.289 -4.929 -0.836 1.00 95.69 183 THR A N 1
ATOM 1412 C CA . THR A 1 183 ? 0.643 -4.685 0.465 1.00 95.69 183 THR A CA 1
ATOM 1413 C C . THR A 1 183 ? -0.512 -3.681 0.414 1.00 95.69 183 THR A C 1
ATOM 1415 O O . THR A 1 183 ? -1.142 -3.440 1.433 1.00 95.69 183 THR A O 1
ATOM 1418 N N . ILE A 1 184 ? -0.840 -3.088 -0.742 1.00 96.25 184 ILE A N 1
ATOM 1419 C CA . ILE A 1 184 ? -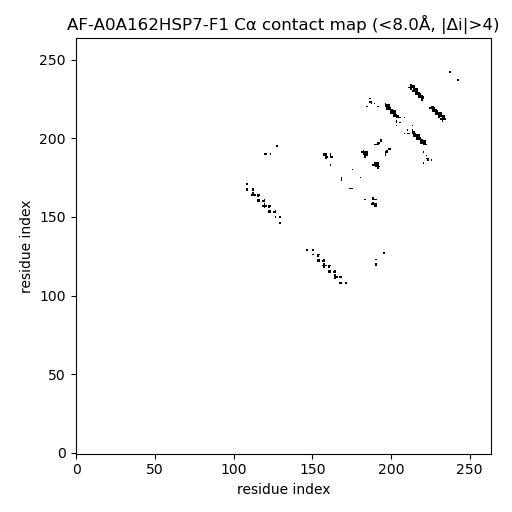1.884 -2.051 -0.841 1.00 96.25 184 ILE A CA 1
ATOM 1420 C C . ILE A 1 184 ? -2.923 -2.407 -1.901 1.00 96.25 184 ILE A C 1
ATOM 1422 O O . ILE A 1 184 ? -2.552 -2.542 -3.062 1.00 96.25 184 ILE A O 1
ATOM 1426 N N . CYS A 1 185 ? -4.220 -2.423 -1.577 1.00 96.38 185 CYS A N 1
ATOM 1427 C CA . CYS A 1 185 ? -5.316 -2.685 -2.525 1.00 96.38 185 CYS A CA 1
ATOM 1428 C C . CYS A 1 185 ? -5.400 -1.657 -3.666 1.00 96.38 185 CYS A C 1
ATOM 1430 O O . CYS A 1 185 ? -5.222 -0.470 -3.446 1.00 96.38 185 CYS A O 1
ATOM 1432 N N . LYS A 1 186 ? -5.697 -2.076 -4.908 1.00 94.44 186 LYS A N 1
ATOM 1433 C CA . LYS A 1 186 ? -5.687 -1.179 -6.092 1.00 94.44 186 LYS A CA 1
ATOM 1434 C C . LYS A 1 186 ? -6.851 -0.188 -6.078 1.00 94.44 186 LYS A C 1
ATOM 1436 O O . LYS A 1 186 ? -6.694 0.900 -6.607 1.00 94.44 186 LYS A O 1
ATOM 1441 N N . PHE A 1 187 ? -7.990 -0.611 -5.541 1.00 94.94 187 PHE A N 1
ATOM 1442 C CA . PHE A 1 187 ? -9.266 0.068 -5.728 1.00 94.94 187 PHE A CA 1
ATOM 1443 C C . PHE A 1 187 ? -9.621 0.970 -4.549 1.00 94.94 187 PHE A C 1
ATOM 1445 O O . PHE A 1 187 ? -9.924 2.135 -4.747 1.00 94.94 187 PHE A O 1
ATOM 1452 N N . CYS A 1 188 ? -9.567 0.435 -3.329 1.00 94.50 188 CYS A N 1
ATOM 1453 C CA . CYS A 1 188 ? -9.981 1.143 -2.114 1.00 94.50 188 CYS A CA 1
ATOM 1454 C C . CYS A 1 188 ? -8.814 1.616 -1.235 1.00 94.50 188 CYS A C 1
ATOM 1456 O O . CYS A 1 188 ? -9.044 2.060 -0.115 1.00 94.50 188 CYS A O 1
ATOM 1458 N N . ASP A 1 189 ? -7.573 1.445 -1.697 1.00 95.75 189 ASP A N 1
ATOM 1459 C CA . ASP A 1 189 ? -6.352 1.917 -1.031 1.00 95.75 189 ASP A CA 1
ATOM 1460 C C . ASP A 1 189 ? -6.137 1.404 0.403 1.00 95.75 189 ASP A C 1
ATOM 1462 O O . ASP A 1 189 ? -5.287 1.894 1.136 1.00 95.75 189 ASP A O 1
ATOM 1466 N N . SER A 1 190 ? -6.829 0.332 0.790 1.00 95.12 190 SER A N 1
ATOM 1467 C CA . SER A 1 190 ? -6.605 -0.342 2.068 1.00 95.12 190 SER A CA 1
ATOM 1468 C C . SER A 1 190 ? -5.267 -1.084 2.095 1.00 95.12 190 SER A C 1
ATOM 1470 O O . SER A 1 190 ? -4.902 -1.752 1.117 1.00 95.12 190 SER A O 1
ATOM 1472 N N . LEU A 1 191 ? -4.589 -1.067 3.243 1.00 95.88 191 LEU A N 1
ATOM 1473 C CA . LEU A 1 191 ? -3.485 -1.986 3.514 1.00 95.88 191 LEU A CA 1
ATOM 1474 C C . LEU A 1 191 ? -3.994 -3.427 3.584 1.00 95.88 191 LEU A C 1
ATOM 1476 O O . LEU A 1 191 ? -5.037 -3.695 4.178 1.00 95.88 191 LEU A O 1
ATOM 1480 N N . LEU A 1 192 ? -3.268 -4.334 2.939 1.00 95.62 192 LEU A N 1
ATOM 1481 C CA . LEU A 1 192 ? -3.519 -5.769 2.873 1.00 95.62 192 LEU A CA 1
ATOM 1482 C C . LEU A 1 192 ? -2.598 -6.448 3.889 1.00 95.62 192 LEU A C 1
ATOM 1484 O O . LEU A 1 192 ? -1.428 -6.699 3.604 1.00 95.62 192 LEU A O 1
ATOM 1488 N N . VAL A 1 193 ? -3.141 -6.681 5.080 1.00 93.44 193 VAL A N 1
ATOM 1489 C CA . VAL A 1 193 ? -2.512 -7.403 6.183 1.00 93.44 193 VAL A CA 1
ATOM 1490 C C . VAL A 1 193 ? -3.183 -8.766 6.261 1.00 93.44 193 VAL A C 1
ATOM 1492 O O . VAL A 1 193 ? -4.410 -8.857 6.391 1.00 93.44 193 VAL A O 1
ATOM 1495 N N . GLU A 1 194 ? -2.375 -9.816 6.151 1.00 91.00 194 GLU A N 1
ATOM 1496 C CA . GLU A 1 194 ? -2.846 -11.198 6.160 1.00 91.00 194 GLU A CA 1
ATOM 1497 C C . GLU A 1 194 ? -3.564 -11.521 7.476 1.00 91.00 194 GLU A C 1
ATOM 1499 O O . GLU A 1 194 ? -3.199 -11.031 8.543 1.00 91.00 194 GLU A O 1
ATOM 1504 N N . GLY A 1 195 ? -4.653 -12.287 7.394 1.00 88.94 195 GLY A N 1
ATOM 1505 C CA . GLY A 1 195 ? -5.509 -12.605 8.542 1.00 88.94 195 GLY A CA 1
ATOM 1506 C C . GLY A 1 195 ? -6.486 -11.484 8.911 1.00 88.94 195 GLY A C 1
ATOM 1507 O O . GLY A 1 195 ? -7.652 -11.763 9.190 1.00 88.94 195 GLY A O 1
ATOM 1508 N N . GLN A 1 196 ? -6.085 -10.217 8.793 1.00 87.88 196 GLN A N 1
ATOM 1509 C CA . GLN A 1 196 ? -6.902 -9.071 9.202 1.00 87.88 196 GLN A CA 1
ATOM 1510 C C . GLN A 1 196 ? -7.738 -8.507 8.049 1.00 87.88 196 GLN A C 1
ATOM 1512 O O . GLN A 1 196 ? -8.940 -8.768 7.970 1.00 87.88 196 GLN A O 1
ATOM 1517 N N . THR A 1 197 ? -7.116 -7.760 7.134 1.00 93.25 197 THR A N 1
ATOM 1518 C CA . THR A 1 197 ? -7.799 -7.016 6.058 1.00 93.25 197 THR A CA 1
ATOM 1519 C C . THR A 1 197 ? -7.775 -7.741 4.714 1.00 93.25 197 THR A C 1
ATOM 1521 O O . THR A 1 197 ? -8.577 -7.421 3.829 1.00 93.25 197 THR A O 1
ATOM 1524 N N . SER A 1 198 ? -6.891 -8.726 4.555 1.00 95.69 198 SER A N 1
ATOM 1525 C CA . SER A 1 198 ? -6.808 -9.571 3.367 1.00 95.69 198 SER A CA 1
ATOM 1526 C C . SER A 1 198 ? -6.908 -11.057 3.698 1.00 95.69 198 SER A C 1
ATOM 1528 O O . SER A 1 198 ? -6.678 -11.496 4.828 1.00 95.69 198 SER A O 1
ATOM 1530 N N . ARG A 1 199 ? -7.280 -11.835 2.682 1.00 96.12 199 ARG A N 1
ATOM 1531 C CA . ARG A 1 199 ? -7.187 -13.295 2.668 1.00 96.12 199 ARG A CA 1
ATOM 1532 C C . ARG A 1 199 ? -6.201 -13.687 1.572 1.00 96.12 199 ARG A C 1
ATOM 1534 O O . ARG A 1 199 ? -6.384 -13.285 0.426 1.00 96.12 199 ARG A O 1
ATOM 1541 N N . SER A 1 200 ? -5.154 -14.422 1.927 1.00 95.38 200 SER A N 1
ATOM 1542 C CA . SER A 1 200 ? -4.216 -15.021 0.978 1.00 95.38 200 SER A CA 1
ATOM 1543 C C . SER A 1 200 ? -4.564 -16.498 0.779 1.00 95.38 200 SER A C 1
ATOM 1545 O O . SER A 1 200 ? -4.790 -17.232 1.740 1.00 95.38 200 SER A O 1
ATOM 1547 N N . SER A 1 201 ? -4.650 -16.929 -0.474 1.00 95.19 201 SER A N 1
ATOM 1548 C CA . SER A 1 201 ? -4.806 -18.331 -0.867 1.00 95.19 201 SER A CA 1
ATOM 1549 C C . SER A 1 201 ? -3.890 -18.634 -2.049 1.00 95.19 201 SER A C 1
ATOM 1551 O O . SER A 1 201 ? -3.621 -17.769 -2.884 1.00 95.19 201 SER A O 1
ATOM 1553 N N . ILE A 1 202 ? -3.387 -19.864 -2.123 1.00 94.56 202 ILE A N 1
ATOM 1554 C CA . ILE A 1 202 ? -2.637 -20.344 -3.286 1.00 94.56 202 ILE A CA 1
ATOM 1555 C C . ILE A 1 202 ? -3.604 -21.149 -4.149 1.00 94.56 202 ILE A C 1
ATOM 1557 O O . ILE A 1 202 ? -4.175 -22.140 -3.702 1.00 94.56 202 ILE A O 1
ATOM 1561 N N . GLU A 1 203 ? -3.807 -20.693 -5.381 1.00 93.31 203 GLU A N 1
ATOM 1562 C CA . GLU A 1 203 ? -4.668 -21.330 -6.373 1.00 93.31 203 GLU A CA 1
ATOM 1563 C C . GLU A 1 203 ? -3.802 -21.949 -7.476 1.00 93.31 203 GLU A C 1
ATOM 1565 O O . GLU A 1 203 ? -2.935 -21.281 -8.045 1.00 93.31 203 GLU A O 1
ATOM 1570 N N . ASN A 1 204 ? -4.070 -23.210 -7.830 1.00 93.81 204 ASN A N 1
ATOM 1571 C CA . ASN A 1 204 ? -3.468 -23.866 -8.989 1.00 93.81 204 ASN A CA 1
ATOM 1572 C C . ASN A 1 204 ? -4.565 -24.289 -9.976 1.00 93.81 204 ASN A C 1
ATOM 1574 O O . ASN A 1 204 ? -5.198 -25.332 -9.832 1.00 93.81 204 ASN A O 1
ATOM 1578 N N . LEU A 1 205 ? -4.777 -23.464 -11.006 1.00 89.19 205 LEU A N 1
ATOM 1579 C CA . LEU A 1 205 ? -5.793 -23.689 -12.045 1.00 89.19 205 LEU A CA 1
ATOM 1580 C C . LEU A 1 205 ? -5.322 -24.643 -13.160 1.00 89.19 205 LEU A C 1
ATOM 1582 O O . LEU A 1 205 ? -5.964 -24.754 -14.207 1.00 89.19 205 LEU A O 1
ATOM 1586 N N . SER A 1 206 ? -4.178 -25.313 -12.990 1.00 89.50 206 SER A N 1
ATOM 1587 C CA . SER A 1 206 ? -3.742 -26.332 -13.945 1.00 89.50 206 SER A CA 1
ATOM 1588 C C . SER A 1 206 ? -4.629 -27.579 -13.860 1.00 89.50 206 SER A C 1
ATOM 1590 O O . SER A 1 206 ? -5.270 -27.843 -12.845 1.00 89.50 206 SER A O 1
ATOM 1592 N N . LYS A 1 207 ? -4.668 -28.374 -14.940 1.00 88.19 207 LYS A N 1
ATOM 1593 C CA . LYS A 1 207 ? -5.441 -29.626 -15.005 1.00 88.19 207 LYS A CA 1
ATOM 1594 C C . LYS A 1 207 ? -5.032 -30.563 -13.854 1.00 88.19 207 LYS A C 1
ATOM 1596 O O . LYS A 1 207 ? -3.996 -31.220 -13.939 1.00 88.19 207 LYS A O 1
ATOM 1601 N N . GLY A 1 208 ? -5.839 -30.595 -12.791 1.00 86.50 208 GLY A N 1
ATOM 1602 C CA . GLY A 1 208 ? -5.612 -31.396 -11.586 1.00 86.50 208 GLY A CA 1
ATOM 1603 C C . GLY A 1 208 ? -4.430 -30.953 -10.714 1.00 86.50 208 GLY A C 1
ATOM 1604 O O . GLY A 1 208 ? -3.841 -31.810 -10.067 1.00 86.50 208 GLY A O 1
ATOM 1605 N N . GLY A 1 209 ? -4.019 -29.677 -10.751 1.00 87.31 209 GLY A N 1
ATOM 1606 C CA . GLY A 1 209 ? -2.930 -29.167 -9.897 1.00 87.31 209 GLY A CA 1
ATOM 1607 C C . GLY A 1 209 ? -1.545 -29.763 -10.191 1.00 87.31 209 GLY A C 1
ATOM 1608 O O . GLY A 1 209 ? -0.631 -29.657 -9.385 1.00 87.31 209 GLY A O 1
ATOM 1609 N N . ARG A 1 210 ? -1.370 -30.414 -11.349 1.00 88.38 210 ARG A N 1
ATOM 1610 C CA . ARG A 1 210 ? -0.171 -31.214 -11.659 1.00 88.38 210 ARG A CA 1
ATOM 1611 C C . ARG A 1 210 ? 1.081 -30.388 -11.961 1.00 88.38 210 ARG A C 1
ATOM 1613 O O . ARG A 1 210 ? 2.171 -30.945 -12.026 1.00 88.38 210 ARG A O 1
ATOM 1620 N N . LYS A 1 211 ? 0.939 -29.088 -12.235 1.00 91.44 211 LYS A N 1
ATOM 1621 C CA . LYS A 1 211 ? 2.058 -28.207 -12.599 1.00 91.44 211 LYS A CA 1
ATOM 1622 C C . LYS A 1 211 ? 2.427 -27.325 -11.403 1.00 91.44 211 LYS A C 1
ATOM 1624 O O . LYS A 1 211 ? 1.688 -26.372 -11.162 1.00 91.44 211 LYS A O 1
ATOM 1629 N N . PRO A 1 212 ? 3.556 -27.563 -10.712 1.00 86.25 212 PRO A N 1
ATOM 1630 C CA . PRO A 1 212 ? 3.934 -26.767 -9.539 1.00 86.25 212 PRO A CA 1
ATOM 1631 C C . PRO A 1 212 ? 4.262 -25.306 -9.896 1.00 86.25 212 PRO A C 1
ATOM 1633 O O . PRO A 1 212 ? 3.922 -24.380 -9.176 1.00 86.25 212 PRO A O 1
ATOM 1636 N N . TRP A 1 213 ? 4.815 -25.041 -11.084 1.00 88.06 213 TRP A N 1
ATOM 1637 C CA . TRP A 1 213 ? 5.088 -23.667 -11.544 1.00 88.06 213 TRP A CA 1
ATOM 1638 C C . TRP A 1 213 ? 3.827 -22.853 -11.896 1.00 88.06 213 TRP A C 1
ATOM 1640 O O . TRP A 1 213 ? 3.940 -21.690 -12.289 1.00 88.06 213 TRP A O 1
ATOM 1650 N N . ALA A 1 214 ? 2.640 -23.470 -11.844 1.00 91.44 214 ALA A N 1
ATOM 1651 C CA . ALA A 1 214 ? 1.359 -22.820 -12.115 1.00 91.44 214 ALA A CA 1
ATOM 1652 C C . ALA A 1 214 ? 0.671 -22.299 -10.841 1.00 91.44 214 ALA A C 1
ATOM 1654 O O . ALA A 1 214 ? -0.473 -21.850 -10.925 1.00 91.44 214 ALA A O 1
ATOM 1655 N N . ASP A 1 215 ? 1.354 -22.340 -9.696 1.00 93.19 215 ASP A N 1
ATOM 1656 C CA . ASP A 1 215 ? 0.847 -21.808 -8.436 1.00 93.19 215 ASP A CA 1
ATOM 1657 C C . ASP A 1 215 ? 0.754 -20.276 -8.475 1.00 93.19 215 ASP A C 1
ATOM 1659 O O . ASP A 1 215 ? 1.721 -19.552 -8.767 1.00 93.19 215 ASP A O 1
ATOM 1663 N N . VAL A 1 216 ? -0.441 -19.773 -8.166 1.00 94.50 216 VAL A N 1
ATOM 1664 C CA . VAL A 1 216 ? -0.768 -18.349 -8.146 1.00 94.50 216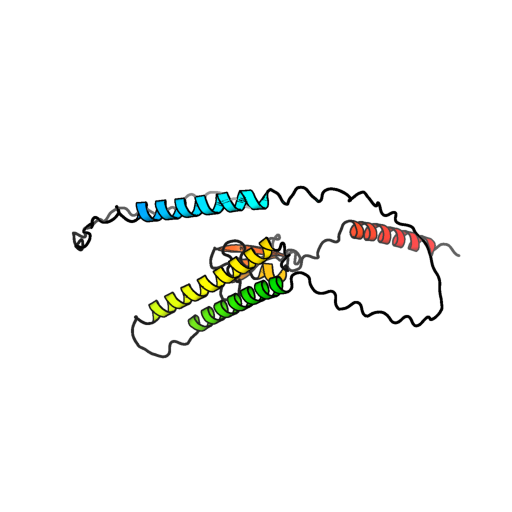 VAL A CA 1
ATOM 1665 C C . VAL A 1 216 ? -1.257 -17.966 -6.755 1.00 94.50 216 VAL A C 1
ATOM 1667 O O . VAL A 1 216 ? -2.288 -18.439 -6.290 1.00 94.50 216 VAL A O 1
ATOM 1670 N N . LEU A 1 217 ? -0.546 -17.047 -6.107 1.00 94.75 217 LEU A N 1
ATOM 1671 C CA . LEU A 1 217 ? -0.982 -16.400 -4.877 1.00 94.75 217 LEU A CA 1
ATOM 1672 C C . LEU A 1 217 ? -2.099 -15.405 -5.204 1.00 94.75 217 LEU A C 1
ATOM 1674 O O . LEU A 1 217 ? -1.854 -14.358 -5.815 1.00 94.75 217 LEU A O 1
ATOM 1678 N N . ALA A 1 218 ? -3.315 -15.733 -4.789 1.00 95.62 218 ALA A N 1
ATOM 1679 C CA . ALA A 1 218 ? -4.471 -14.858 -4.813 1.00 95.62 218 ALA A CA 1
ATOM 1680 C C . ALA A 1 218 ? -4.590 -14.138 -3.461 1.00 95.62 218 ALA A C 1
ATOM 1682 O O . ALA A 1 218 ? -4.707 -14.759 -2.409 1.00 95.62 218 ALA A O 1
ATOM 1683 N N . ILE A 1 219 ? -4.536 -12.808 -3.489 1.00 96.12 219 ILE A N 1
ATOM 1684 C CA . ILE A 1 219 ? -4.761 -11.947 -2.327 1.00 96.12 219 ILE A CA 1
ATOM 1685 C C . ILE A 1 219 ? -6.088 -11.229 -2.536 1.00 96.12 219 ILE A C 1
ATOM 1687 O O . ILE A 1 219 ? -6.201 -10.347 -3.394 1.00 96.12 219 ILE A O 1
ATOM 1691 N N . GLU A 1 220 ? -7.085 -11.607 -1.750 1.00 96.56 220 GLU A N 1
ATOM 1692 C CA . GLU A 1 220 ? -8.409 -11.001 -1.723 1.00 96.56 220 GLU A CA 1
ATOM 1693 C C . GLU A 1 220 ? -8.462 -9.886 -0.675 1.00 96.56 220 GLU A C 1
ATOM 1695 O O . GLU A 1 220 ? -8.032 -10.046 0.471 1.00 96.56 220 GLU A O 1
ATOM 1700 N N . CYS A 1 221 ? -9.002 -8.733 -1.064 1.00 96.75 221 CYS A N 1
ATOM 1701 C CA . CYS A 1 221 ? -9.253 -7.626 -0.153 1.00 96.75 221 CYS A CA 1
ATOM 1702 C C . CYS A 1 221 ? -10.634 -7.770 0.501 1.00 96.75 221 CYS A C 1
ATOM 1704 O O . CYS A 1 221 ? -11.643 -7.583 -0.174 1.00 96.75 221 CYS A O 1
ATOM 1706 N N . LYS A 1 222 ? -10.703 -7.959 1.825 1.00 94.00 222 LYS A N 1
ATOM 1707 C CA . LYS A 1 222 ? -11.984 -8.106 2.552 1.00 94.00 222 LYS A CA 1
ATOM 1708 C C . LYS A 1 222 ? -12.843 -6.836 2.564 1.00 94.00 222 LYS A C 1
ATOM 1710 O O . LYS A 1 222 ? -14.017 -6.877 2.892 1.00 94.00 222 LYS A O 1
ATOM 1715 N N . THR A 1 223 ? -12.254 -5.688 2.228 1.00 92.88 223 THR A N 1
ATOM 1716 C CA . THR A 1 223 ? -12.965 -4.404 2.167 1.00 92.88 223 THR A CA 1
ATOM 1717 C C . THR A 1 223 ? -13.796 -4.240 0.896 1.00 92.88 223 THR A C 1
ATOM 1719 O O . THR A 1 223 ? -14.889 -3.695 0.958 1.00 92.88 223 THR A O 1
ATOM 1722 N N . CYS A 1 224 ? -13.247 -4.615 -0.264 1.00 95.25 224 CYS A N 1
ATOM 1723 C CA . CYS A 1 224 ? -13.871 -4.358 -1.570 1.00 95.25 224 CYS A CA 1
ATOM 1724 C C . CYS A 1 224 ? -14.087 -5.624 -2.410 1.00 95.25 224 CYS A C 1
ATOM 1726 O O . CYS A 1 224 ? -14.552 -5.517 -3.537 1.00 95.25 224 CYS A O 1
ATOM 1728 N N . GLY A 1 225 ? -13.680 -6.797 -1.916 1.00 95.06 225 GLY A N 1
ATOM 1729 C CA . GLY A 1 225 ? -13.793 -8.089 -2.601 1.00 95.06 225 GLY A CA 1
ATOM 1730 C C . GLY A 1 225 ? -12.837 -8.290 -3.783 1.00 95.06 225 GLY A C 1
ATOM 1731 O O . GLY A 1 225 ? -12.806 -9.359 -4.380 1.00 95.06 225 GLY A O 1
ATOM 1732 N N . ASN A 1 226 ? -12.034 -7.288 -4.155 1.00 96.38 226 ASN A N 1
ATOM 1733 C CA . ASN A 1 226 ? -11.142 -7.415 -5.306 1.00 96.38 226 ASN A CA 1
ATOM 1734 C C . ASN A 1 226 ? -9.956 -8.343 -5.021 1.00 96.38 226 ASN A C 1
ATOM 1736 O O . ASN A 1 226 ? -9.294 -8.230 -3.985 1.00 96.38 226 ASN A O 1
ATOM 1740 N N . ILE A 1 227 ? -9.637 -9.186 -6.004 1.00 95.75 227 ILE A N 1
ATOM 1741 C CA . ILE A 1 227 ? -8.574 -10.192 -5.927 1.00 95.75 227 ILE A CA 1
ATOM 1742 C C . ILE A 1 227 ? -7.378 -9.761 -6.777 1.00 95.75 227 ILE A C 1
ATOM 1744 O O . ILE A 1 227 ? -7.514 -9.348 -7.933 1.00 95.75 227 ILE A O 1
ATOM 1748 N N . ARG A 1 228 ? -6.177 -9.887 -6.215 1.00 94.94 228 ARG A N 1
ATOM 1749 C CA . ARG A 1 228 ? -4.905 -9.696 -6.919 1.00 94.94 228 ARG A CA 1
ATOM 1750 C C . ARG A 1 228 ? -4.149 -11.005 -6.989 1.00 94.94 228 ARG A C 1
ATOM 1752 O O . ARG A 1 228 ? -4.020 -11.690 -5.988 1.00 94.94 228 ARG A O 1
ATOM 1759 N N . ARG A 1 229 ? -3.622 -11.320 -8.166 1.00 94.56 229 ARG A N 1
ATOM 1760 C CA . ARG A 1 229 ? -2.961 -12.594 -8.445 1.00 94.56 229 ARG A CA 1
ATOM 1761 C C . ARG A 1 229 ? -1.479 -12.382 -8.729 1.00 94.56 229 ARG A C 1
ATOM 1763 O O . ARG A 1 229 ? -1.129 -11.526 -9.546 1.00 94.56 229 ARG A O 1
ATOM 1770 N N . TYR A 1 230 ? -0.626 -13.159 -8.071 1.00 93.25 230 TYR A N 1
ATOM 1771 C CA . TYR A 1 230 ? 0.823 -13.140 -8.248 1.00 93.25 230 TYR A CA 1
ATOM 1772 C C . TYR A 1 230 ? 1.339 -14.562 -8.483 1.00 93.25 230 TYR A C 1
ATOM 1774 O O . TYR A 1 230 ? 1.056 -15.434 -7.669 1.00 93.25 230 TYR A O 1
ATOM 1782 N N . PRO A 1 231 ? 2.102 -14.826 -9.554 1.00 92.62 231 PRO A N 1
ATOM 1783 C CA . PRO A 1 231 ? 2.760 -16.119 -9.698 1.00 92.62 231 PRO A CA 1
ATOM 1784 C C . PRO A 1 231 ? 3.812 -16.289 -8.591 1.00 92.62 231 PRO A C 1
ATOM 1786 O O . PRO A 1 231 ? 4.580 -15.353 -8.346 1.00 92.62 231 PRO A O 1
ATOM 1789 N N . VAL A 1 232 ? 3.827 -17.452 -7.931 1.00 89.31 232 VAL A N 1
ATOM 1790 C CA . VAL A 1 232 ? 4.755 -17.746 -6.820 1.00 89.31 232 VAL A CA 1
ATOM 1791 C C . VAL A 1 232 ? 6.040 -18.361 -7.359 1.00 89.31 232 VAL A C 1
ATOM 1793 O O . VAL A 1 232 ? 7.102 -17.755 -7.251 1.00 89.31 232 VAL A O 1
ATOM 1796 N N . GLU A 1 233 ? 5.914 -19.505 -8.032 1.00 81.19 233 GLU A N 1
ATOM 1797 C CA . GLU A 1 233 ? 7.054 -20.341 -8.432 1.00 81.19 233 GLU A CA 1
ATOM 1798 C C . GLU A 1 233 ? 7.398 -20.222 -9.929 1.00 81.19 233 GLU A C 1
ATOM 1800 O O . GLU A 1 233 ? 8.257 -20.916 -10.473 1.00 81.19 233 GLU A O 1
ATOM 1805 N N . ALA A 1 234 ? 6.719 -19.330 -10.655 1.00 81.62 234 ALA A N 1
ATOM 1806 C CA . ALA A 1 234 ? 6.989 -19.157 -12.073 1.00 81.62 234 ALA A CA 1
ATOM 1807 C C . ALA A 1 234 ? 8.348 -18.472 -12.272 1.00 81.62 234 ALA A C 1
ATOM 1809 O O . ALA A 1 234 ? 8.501 -17.263 -12.058 1.00 81.62 234 ALA A O 1
ATOM 1810 N N . THR A 1 235 ? 9.332 -19.234 -12.753 1.00 83.38 235 THR A N 1
ATOM 1811 C CA . THR A 1 235 ? 10.621 -18.669 -13.161 1.00 83.38 235 THR A CA 1
ATOM 1812 C C . THR A 1 235 ? 10.405 -17.545 -14.174 1.00 83.38 235 THR A C 1
ATOM 1814 O O . THR A 1 235 ? 9.730 -17.690 -15.199 1.00 83.38 235 THR A O 1
ATOM 1817 N N . ARG A 1 236 ? 10.970 -16.367 -13.884 1.00 84.25 236 ARG A N 1
ATOM 1818 C CA . ARG A 1 236 ? 10.815 -15.209 -14.763 1.00 84.25 236 ARG A CA 1
ATOM 1819 C C . ARG A 1 236 ? 11.478 -15.508 -16.102 1.00 84.25 236 ARG A C 1
ATOM 1821 O O . ARG A 1 236 ? 12.691 -15.708 -16.171 1.00 84.25 236 ARG A O 1
ATOM 1828 N N . GLN A 1 237 ? 10.695 -15.468 -17.178 1.00 87.31 237 GLN A N 1
ATOM 1829 C CA . GLN A 1 237 ? 11.228 -15.669 -18.518 1.00 87.31 237 GLN A CA 1
ATOM 1830 C C . GLN A 1 237 ? 12.357 -14.664 -18.795 1.00 87.31 237 GLN A C 1
ATOM 1832 O O . GLN A 1 237 ? 12.195 -13.449 -18.634 1.00 87.31 237 GLN A O 1
ATOM 1837 N N . LYS A 1 238 ? 13.520 -15.179 -19.208 1.00 88.12 238 LYS A N 1
ATOM 1838 C CA . LYS A 1 238 ? 14.682 -14.349 -19.538 1.00 88.12 238 LYS A CA 1
ATOM 1839 C C . LYS A 1 238 ? 14.350 -13.403 -20.701 1.00 88.12 238 LYS A C 1
ATOM 1841 O O . LYS A 1 238 ? 13.570 -13.738 -21.596 1.00 88.12 238 LYS A O 1
ATOM 1846 N N . ARG A 1 239 ? 14.963 -12.213 -20.701 1.00 88.31 239 ARG A N 1
ATOM 1847 C CA . ARG A 1 239 ? 14.831 -11.229 -21.795 1.00 88.31 239 ARG A CA 1
ATOM 1848 C C . ARG A 1 239 ? 15.328 -11.826 -23.118 1.00 88.31 239 ARG A C 1
ATOM 1850 O O . ARG A 1 239 ? 16.222 -12.666 -23.104 1.00 88.31 239 ARG A O 1
ATOM 1857 N N . LYS A 1 240 ? 14.797 -11.354 -24.256 1.00 86.31 240 LYS A N 1
ATOM 1858 C CA . LYS A 1 240 ? 15.108 -11.873 -25.608 1.00 86.31 240 LYS A CA 1
ATOM 1859 C C . LYS A 1 240 ? 16.616 -12.031 -25.863 1.00 86.31 240 LYS A C 1
ATOM 1861 O O . LYS A 1 240 ? 17.012 -13.100 -26.305 1.00 86.31 240 LYS A O 1
ATOM 1866 N N . ALA A 1 241 ? 17.426 -11.038 -25.487 1.00 86.75 241 ALA A N 1
ATOM 1867 C CA . ALA A 1 241 ? 18.886 -11.066 -25.640 1.00 86.75 241 ALA A CA 1
ATOM 1868 C C . ALA A 1 241 ? 19.567 -12.248 -24.922 1.00 86.75 241 ALA A C 1
ATOM 1870 O O . ALA A 1 241 ? 20.513 -12.829 -25.435 1.00 86.75 241 ALA A O 1
ATOM 1871 N N . HIS A 1 242 ? 19.048 -12.657 -23.764 1.00 77.94 242 HIS A N 1
ATOM 1872 C CA . HIS A 1 242 ? 19.569 -13.805 -23.018 1.00 77.94 242 HIS A CA 1
ATOM 1873 C C . HIS A 1 242 ? 18.916 -15.134 -23.423 1.00 77.94 242 HIS A C 1
ATOM 1875 O O . HIS A 1 242 ? 19.401 -16.194 -23.036 1.00 77.94 242 HIS A O 1
ATOM 1881 N N . ARG A 1 243 ? 17.806 -15.104 -24.177 1.00 81.56 243 ARG A N 1
ATOM 1882 C CA . ARG A 1 243 ? 17.217 -16.318 -24.768 1.00 81.56 243 ARG A CA 1
ATOM 1883 C C . ARG A 1 243 ? 18.032 -16.785 -25.974 1.00 81.56 243 ARG A C 1
ATOM 1885 O O . ARG A 1 243 ? 18.271 -17.979 -26.085 1.00 81.56 243 ARG A O 1
ATOM 1892 N N . SER A 1 244 ? 18.488 -15.857 -26.820 1.00 70.81 244 SER A N 1
ATOM 1893 C CA . SER A 1 244 ? 19.321 -16.172 -27.990 1.00 70.81 244 SER A CA 1
ATOM 1894 C C . SER A 1 244 ? 20.709 -16.679 -27.602 1.00 70.81 244 SER A C 1
ATOM 1896 O O . SER A 1 244 ? 21.161 -17.654 -28.180 1.00 70.81 244 SER A O 1
ATOM 1898 N N . GLN A 1 245 ? 21.335 -16.107 -26.566 1.00 66.94 245 GLN A N 1
ATOM 1899 C CA . GLN A 1 245 ? 22.641 -16.567 -26.065 1.00 66.94 245 GLN A CA 1
ATOM 1900 C C . GLN A 1 245 ? 22.622 -18.019 -25.571 1.00 66.94 245 GLN A C 1
ATOM 1902 O O . GLN A 1 245 ? 23.612 -18.725 -25.702 1.00 66.94 245 GLN A O 1
ATOM 1907 N N . LYS A 1 246 ? 21.495 -18.485 -25.012 1.00 66.50 246 LYS A N 1
ATOM 1908 C CA . LYS A 1 246 ? 21.358 -19.895 -24.627 1.00 66.50 246 LYS A CA 1
ATOM 1909 C C . LYS A 1 246 ? 21.307 -20.801 -25.858 1.00 66.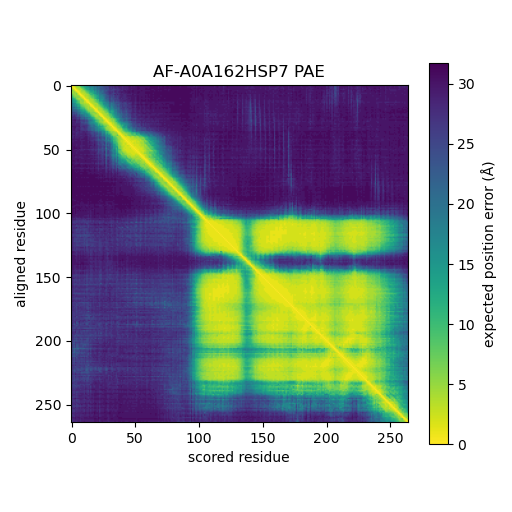50 246 LYS A C 1
ATOM 1911 O O . LYS A 1 246 ? 21.821 -21.905 -25.801 1.00 66.50 246 LYS A O 1
ATOM 1916 N N . PHE A 1 247 ? 20.682 -20.347 -26.941 1.00 63.72 247 PHE A N 1
ATOM 1917 C CA . PHE A 1 247 ? 20.622 -21.117 -28.179 1.00 63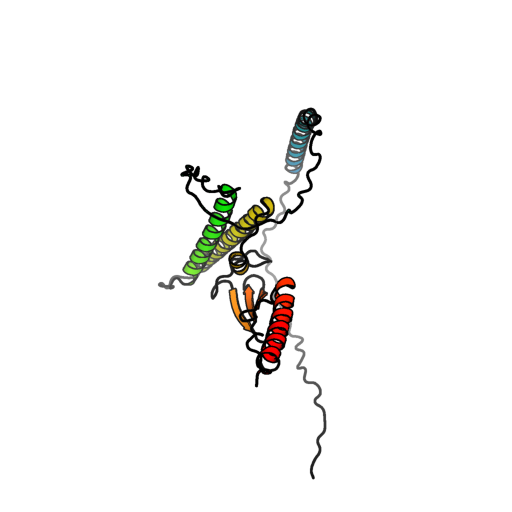.72 247 PHE A CA 1
ATOM 1918 C C . PHE A 1 247 ? 22.007 -21.215 -28.830 1.00 63.72 247 PHE A C 1
ATOM 1920 O O . PHE A 1 247 ? 22.449 -22.320 -29.109 1.00 63.72 247 PHE A O 1
ATOM 1927 N N . THR A 1 248 ? 22.736 -20.098 -28.939 1.00 68.06 248 THR A N 1
ATOM 1928 C CA . THR A 1 248 ? 24.095 -20.089 -29.508 1.00 68.06 248 THR A CA 1
ATOM 1929 C C . THR A 1 248 ? 25.087 -20.875 -28.650 1.00 68.06 248 THR A C 1
ATOM 1931 O O . THR A 1 248 ? 25.828 -21.687 -29.181 1.00 68.06 248 THR A O 1
ATOM 1934 N N . ALA A 1 249 ? 25.038 -20.743 -27.317 1.00 61.75 249 ALA A N 1
ATOM 1935 C CA . ALA A 1 249 ? 25.907 -21.514 -26.423 1.00 61.75 249 ALA A CA 1
ATOM 1936 C C . ALA A 1 249 ? 25.667 -23.033 -26.516 1.00 61.75 249 ALA A C 1
ATOM 1938 O O . ALA A 1 249 ? 26.620 -23.802 -26.462 1.00 61.75 249 ALA A O 1
ATOM 1939 N N . LEU A 1 250 ? 24.412 -23.470 -26.695 1.00 66.50 250 LEU A N 1
ATOM 1940 C CA . LEU A 1 250 ? 24.089 -24.888 -26.901 1.00 66.50 250 LEU A CA 1
ATOM 1941 C C . LEU A 1 250 ? 24.532 -25.401 -28.281 1.00 66.50 250 LEU A C 1
ATOM 1943 O O . LEU A 1 250 ? 24.815 -26.589 -28.423 1.00 66.50 250 LEU A O 1
ATOM 1947 N N . GLU A 1 251 ? 24.567 -24.548 -29.306 1.00 69.19 251 GLU A N 1
ATOM 1948 C CA . GLU A 1 251 ? 25.099 -24.905 -30.628 1.00 69.19 251 GLU A CA 1
ATOM 1949 C C . GLU A 1 251 ? 26.633 -24.958 -30.639 1.00 69.19 251 GLU A C 1
ATOM 1951 O O . GLU A 1 251 ? 27.205 -25.871 -31.238 1.00 69.19 251 GLU A O 1
ATOM 1956 N N . ASP A 1 252 ? 27.297 -24.041 -29.935 1.00 66.25 252 ASP A N 1
ATOM 1957 C CA . ASP A 1 252 ? 28.756 -24.009 -29.798 1.00 66.25 252 ASP A CA 1
ATOM 1958 C C . ASP A 1 252 ? 29.279 -25.192 -28.965 1.00 66.25 252 ASP A C 1
ATOM 1960 O O . ASP A 1 252 ? 30.275 -25.812 -29.338 1.00 66.25 252 ASP A O 1
ATOM 1964 N N . GLU A 1 253 ? 28.570 -25.584 -27.898 1.00 70.00 253 GLU A N 1
ATOM 1965 C CA . GLU A 1 253 ? 28.875 -26.791 -27.114 1.00 70.00 253 GLU A CA 1
ATOM 1966 C C . GLU A 1 253 ? 28.768 -28.058 -27.980 1.00 70.00 253 GLU A C 1
ATOM 1968 O O . GLU A 1 253 ? 29.683 -28.882 -28.006 1.00 70.00 253 GLU A O 1
ATOM 1973 N N . LYS A 1 254 ? 27.706 -28.177 -28.789 1.00 65.38 254 LYS A N 1
ATOM 1974 C CA . LYS A 1 254 ? 27.549 -29.296 -29.734 1.00 65.38 254 LYS A CA 1
ATOM 1975 C C . LYS A 1 254 ? 28.631 -29.316 -30.816 1.00 65.38 254 LYS A C 1
ATOM 1977 O O . LYS A 1 254 ? 29.052 -30.393 -31.222 1.00 65.38 254 LYS A O 1
ATOM 1982 N N . ARG A 1 255 ? 29.101 -28.152 -31.277 1.00 62.22 255 ARG A N 1
ATOM 1983 C CA . ARG A 1 255 ? 30.180 -28.037 -32.275 1.00 62.22 255 ARG A CA 1
ATOM 1984 C C . ARG A 1 255 ? 31.566 -28.324 -31.681 1.00 62.22 255 ARG A C 1
ATOM 1986 O O . ARG A 1 255 ? 32.433 -28.815 -32.400 1.00 62.22 255 ARG A O 1
ATOM 1993 N N . GLY A 1 256 ? 31.770 -28.049 -30.392 1.00 57.34 256 GLY A N 1
ATOM 1994 C CA . GLY A 1 256 ? 33.012 -28.337 -29.668 1.00 57.34 256 GLY A CA 1
ATOM 1995 C C . GLY A 1 256 ? 33.243 -29.827 -29.400 1.00 57.34 256 GLY A C 1
ATOM 1996 O O . GLY A 1 256 ? 34.377 -30.286 -29.497 1.00 57.34 256 GLY A O 1
ATOM 1997 N N . VAL A 1 257 ? 32.178 -30.600 -29.153 1.00 56.88 257 VAL A N 1
ATOM 1998 C CA . VAL A 1 257 ? 32.270 -32.056 -28.907 1.00 56.88 257 VAL A CA 1
ATOM 1999 C C . VAL A 1 257 ? 32.683 -32.839 -30.162 1.00 56.88 257 VAL A C 1
ATOM 2001 O O . VAL A 1 257 ? 33.380 -33.842 -30.054 1.00 56.88 257 VAL A O 1
ATOM 2004 N N . VAL A 1 258 ? 32.345 -32.359 -31.364 1.00 55.38 258 VAL A N 1
ATOM 2005 C CA . VAL A 1 258 ? 32.711 -33.032 -32.629 1.00 55.38 258 VAL A CA 1
ATOM 2006 C C . VAL A 1 258 ? 34.212 -32.915 -32.948 1.00 55.38 258 VAL A C 1
ATOM 2008 O O . VAL A 1 258 ? 34.747 -33.750 -33.664 1.00 55.38 258 VAL A O 1
ATOM 2011 N N . LYS A 1 259 ? 34.933 -31.930 -32.392 1.00 53.44 259 LYS A N 1
ATOM 2012 C CA . LYS A 1 259 ? 36.363 -31.708 -32.690 1.00 53.44 259 LYS A CA 1
ATOM 2013 C C . LYS A 1 259 ? 37.348 -32.512 -31.832 1.00 53.44 259 LYS A C 1
ATOM 2015 O O . LYS A 1 259 ? 38.541 -32.456 -32.104 1.00 53.44 259 LYS A O 1
ATOM 2020 N N . ALA A 1 260 ? 36.886 -33.235 -30.813 1.00 54.12 260 ALA A N 1
ATOM 2021 C CA . ALA A 1 260 ? 37.762 -33.969 -29.892 1.00 54.12 260 ALA A CA 1
ATOM 2022 C C . ALA A 1 260 ? 37.950 -35.462 -30.244 1.00 54.12 260 ALA A C 1
ATOM 2024 O O . ALA A 1 260 ? 38.608 -36.173 -29.493 1.00 54.12 260 ALA A O 1
ATOM 2025 N N . GLY A 1 261 ? 37.368 -35.946 -31.350 1.00 51.88 261 GLY A N 1
ATOM 2026 C CA . GLY A 1 261 ? 37.330 -37.373 -31.703 1.00 51.88 261 GLY A CA 1
ATOM 2027 C C . GLY A 1 261 ? 38.173 -37.810 -32.906 1.00 51.88 261 GLY A C 1
ATOM 2028 O O . GLY A 1 261 ? 38.051 -38.958 -33.310 1.00 51.88 261 GLY A O 1
ATOM 2029 N N . GLU A 1 262 ? 38.998 -36.942 -33.496 1.00 51.31 262 GLU A N 1
ATOM 2030 C CA . GLU A 1 262 ? 39.741 -37.251 -34.730 1.00 51.31 262 GLU A CA 1
ATOM 2031 C C . GLU A 1 262 ? 41.244 -37.002 -34.529 1.00 51.31 262 GLU A C 1
ATOM 2033 O O . GLU A 1 262 ? 41.811 -36.019 -34.997 1.00 51.31 262 GLU A O 1
ATOM 2038 N N . ALA A 1 263 ? 41.870 -37.866 -33.728 1.00 50.34 263 ALA A N 1
ATOM 2039 C CA . ALA A 1 263 ? 43.321 -37.981 -33.600 1.00 50.34 263 ALA A CA 1
ATOM 2040 C C . ALA A 1 263 ? 43.681 -39.389 -33.093 1.00 50.34 263 ALA A C 1
ATOM 2042 O O . ALA A 1 263 ? 43.988 -39.572 -31.915 1.00 50.34 263 ALA A O 1
ATOM 2043 N N . THR A 1 264 ? 43.611 -40.378 -33.984 1.00 42.72 264 THR A N 1
ATOM 2044 C CA . THR A 1 264 ? 44.284 -41.684 -33.866 1.00 42.72 264 THR A CA 1
ATOM 2045 C C . THR A 1 264 ? 44.684 -42.152 -35.246 1.00 42.72 264 THR A C 1
ATOM 2047 O O . THR A 1 264 ? 43.792 -42.106 -36.124 1.00 42.72 264 THR A O 1
#

Sequence (264 aa):
MSKQCRQRERLRKPAQNADEGEKWLADEPPWMQPGPCIHNHVTFILLTVRACLLRTMTLSVVLRTSWSFSSRLFRGRRHKDGVAGCGGTLLTSQMAKTKGAVGVQNRIIYSRASYLYQAASYLTTCAAAARDAPSASNTEHSASAKDDKQLKALTNVSRQAITDMRAVSLKAQIRQSPALKRTICKFCDSLLVEGQTSRSSIENLSKGGRKPWADVLAIECKTCGNIRRYPVEATRQKRKAHRSQKFTALEDEKRGVVKAGEAT

InterPro domains:
  IPR007175 Ribonuclease P subunit, Rpr2/Snm1/Rpp21 [PF04032] (112-225)